Protein AF-A0A1Y0N7W9-F1 (afdb_monomer_lite)

Secondary structure (DSSP, 8-state):
---------------S-HHHHHHHHHHHHHHHHHHHHHHHHHTT---SS----HHHHTSGGGHHHHHHHHHHHHHHHTHHHHHHHHTGGGGGGGTTHHHHHHHHHHHHHHHHHHHHHHHHTTS-HHHHHHHHHHHHHHHHHHHHHHHHHHHHHHHT-HHHHHHHHHHHHHHHH-GGGHHHHHHHHHHHHHHHHHHHHHHHHHHHHHHHHHHHS----HHHHHHHHHTT---PPPHHHHHHHHHHHHHHHHHHHHHHHHHHHHHHHHHHH-TTHHHHTTS---------S--TTSHHHHHSSSS---PPP--

Structure (mmCIF, N/CA/C/O backbone):
data_AF-A0A1Y0N7W9-F1
#
_entry.id   AF-A0A1Y0N7W9-F1
#
loop_
_atom_site.group_PDB
_atom_site.id
_atom_site.type_symbol
_atom_site.label_atom_id
_atom_site.label_alt_id
_atom_site.label_comp_id
_atom_site.label_asym_id
_atom_site.label_entity_id
_atom_site.label_seq_id
_atom_site.pdbx_PDB_ins_code
_atom_site.Cartn_x
_atom_site.Cartn_y
_atom_site.Cartn_z
_atom_site.occupancy
_atom_site.B_iso_or_equiv
_atom_site.auth_seq_id
_atom_site.auth_comp_id
_atom_site.auth_asym_id
_atom_site.auth_atom_id
_atom_site.pdbx_PDB_model_num
ATOM 1 N N . MET A 1 1 ? -38.940 -48.071 33.186 1.00 41.28 1 MET A N 1
ATOM 2 C CA . MET A 1 1 ? -37.583 -47.492 33.214 1.00 41.28 1 MET A CA 1
ATOM 3 C C . MET A 1 1 ? -37.124 -47.371 31.775 1.00 41.28 1 MET A C 1
ATOM 5 O O . MET A 1 1 ? -36.737 -48.371 31.194 1.00 41.28 1 MET A O 1
ATOM 9 N N . ALA A 1 2 ? -37.309 -46.199 31.176 1.00 39.22 2 ALA A N 1
ATOM 10 C CA . ALA A 1 2 ? -36.800 -45.879 29.848 1.00 39.22 2 ALA A CA 1
ATOM 11 C C . ALA A 1 2 ? -35.778 -44.760 30.058 1.00 39.22 2 ALA A C 1
ATOM 13 O O . ALA A 1 2 ? -36.144 -43.673 30.507 1.00 39.22 2 ALA A O 1
ATOM 14 N N . GLU A 1 3 ? -34.503 -45.081 29.862 1.00 41.47 3 GLU A N 1
ATOM 15 C CA . GLU A 1 3 ? -33.404 -44.129 29.957 1.00 41.47 3 GLU A CA 1
ATOM 16 C C . GLU A 1 3 ? -33.480 -43.160 28.779 1.00 41.47 3 GLU A C 1
ATOM 18 O O . GLU A 1 3 ? -33.494 -43.548 27.613 1.00 41.47 3 GLU A O 1
ATOM 23 N N . ALA A 1 4 ? -33.580 -41.876 29.111 1.00 45.84 4 ALA A N 1
ATOM 24 C CA . ALA A 1 4 ? -33.451 -40.791 28.164 1.00 45.84 4 ALA A CA 1
ATOM 25 C C . ALA A 1 4 ? -31.968 -40.640 27.800 1.00 45.84 4 ALA A C 1
ATOM 27 O O . ALA A 1 4 ? -31.185 -40.081 28.570 1.00 45.84 4 ALA A O 1
ATOM 28 N N . GLU A 1 5 ? -31.583 -41.119 26.619 1.00 44.94 5 GLU A N 1
ATOM 29 C CA . GLU A 1 5 ? -30.309 -40.768 25.997 1.00 44.94 5 GLU A CA 1
ATOM 30 C C . GLU A 1 5 ? -30.338 -39.284 25.607 1.00 44.94 5 GLU A C 1
ATOM 32 O O . GLU A 1 5 ? -30.788 -38.874 24.536 1.00 44.94 5 GLU A O 1
ATOM 37 N N . GLY A 1 6 ? -29.874 -38.444 26.530 1.00 40.62 6 GLY A N 1
ATOM 38 C CA . GLY A 1 6 ? -29.570 -37.051 26.258 1.00 40.62 6 GLY A CA 1
ATOM 39 C C . GLY A 1 6 ? -28.405 -36.969 25.280 1.00 40.62 6 GLY A C 1
ATOM 40 O O . GLY A 1 6 ? -27.245 -37.054 25.688 1.00 40.62 6 GLY A O 1
ATOM 41 N N . SER A 1 7 ? -28.699 -36.764 23.993 1.00 40.16 7 SER A N 1
ATOM 42 C CA . SER A 1 7 ? -27.677 -36.411 23.012 1.00 40.16 7 SER A CA 1
ATOM 43 C C . SER A 1 7 ? -27.066 -35.068 23.423 1.00 40.16 7 SER A C 1
ATOM 45 O O . SER A 1 7 ? -27.650 -34.000 23.207 1.00 40.16 7 SER A O 1
ATOM 47 N N . LYS A 1 8 ? -25.883 -35.109 24.039 1.00 42.88 8 LYS A N 1
ATOM 48 C CA . LYS A 1 8 ? -25.012 -33.942 24.152 1.00 42.88 8 LYS A CA 1
ATOM 49 C C . LYS A 1 8 ? -24.684 -33.505 22.728 1.00 42.88 8 LYS A C 1
ATOM 51 O O . LYS A 1 8 ? -23.855 -34.115 22.063 1.00 42.88 8 LYS A O 1
ATOM 56 N N . LYS A 1 9 ? -25.354 -32.455 22.247 1.00 42.03 9 LYS A N 1
ATOM 57 C CA . LYS A 1 9 ? -24.848 -31.679 21.117 1.00 42.03 9 LYS A CA 1
ATOM 58 C C . LYS A 1 9 ? -23.502 -31.123 21.563 1.00 42.03 9 LYS A C 1
ATOM 60 O O . LYS A 1 9 ? -23.454 -30.197 22.368 1.00 42.03 9 LYS A O 1
ATOM 65 N N . GLU A 1 10 ? -22.427 -31.731 21.080 1.00 40.53 10 GLU A N 1
ATOM 66 C CA . GLU A 1 10 ? -21.111 -31.113 21.085 1.00 40.53 10 GLU A CA 1
ATOM 67 C C . GLU A 1 10 ? -21.227 -29.794 20.323 1.00 40.53 10 GLU A C 1
ATOM 69 O O . GLU A 1 10 ? -21.265 -29.745 19.091 1.00 40.53 10 GLU A O 1
ATOM 74 N N . GLU A 1 11 ? -21.341 -28.705 21.075 1.00 43.91 11 GLU A N 1
ATOM 75 C CA . GLU A 1 11 ? -21.071 -27.369 20.583 1.00 43.91 11 GLU A CA 1
ATOM 76 C C . GLU A 1 11 ? -19.595 -27.375 20.170 1.00 43.91 11 GLU A C 1
ATOM 78 O O . GLU A 1 11 ? -18.700 -27.230 21.003 1.00 43.91 11 GLU A O 1
ATOM 83 N N . LYS A 1 12 ? -19.331 -27.641 18.881 1.00 42.56 12 LYS A N 1
ATOM 84 C CA . LYS A 1 12 ? -18.011 -27.457 18.275 1.00 42.56 12 LYS A CA 1
ATOM 85 C C . LYS A 1 12 ? -17.647 -25.991 18.449 1.00 42.56 12 LYS A C 1
ATOM 87 O O . LYS A 1 12 ? -18.012 -25.135 17.645 1.00 42.56 12 LYS A O 1
ATOM 92 N N . THR A 1 13 ? -16.946 -25.704 19.533 1.00 43.59 13 THR A N 1
ATOM 93 C CA . THR A 1 13 ? -16.319 -24.422 19.786 1.00 43.59 13 THR A CA 1
ATOM 94 C C . THR A 1 13 ? -15.348 -24.177 18.633 1.00 43.59 13 THR A C 1
ATOM 96 O O . THR A 1 13 ? -14.340 -24.857 18.474 1.00 43.59 13 THR A O 1
ATOM 99 N N . GLY A 1 14 ? -15.710 -23.250 17.745 1.00 46.44 14 GLY A N 1
ATOM 100 C CA . GLY A 1 14 ? -14.915 -22.846 16.586 1.00 46.44 14 GLY A CA 1
ATOM 101 C C . GLY A 1 14 ? -13.655 -22.079 16.990 1.00 46.44 14 GLY A C 1
ATOM 102 O O . GLY A 1 14 ? -13.500 -20.914 16.648 1.00 46.44 14 GLY A O 1
ATOM 103 N N . THR A 1 15 ? -12.754 -22.710 17.738 1.00 52.16 15 THR A N 1
ATOM 104 C CA . THR A 1 15 ? -11.468 -22.146 18.176 1.00 52.16 15 THR A CA 1
ATOM 105 C C . THR A 1 15 ? -10.326 -22.387 17.176 1.00 52.16 15 THR A C 1
ATOM 107 O O . THR A 1 15 ? -9.186 -22.033 17.451 1.00 52.16 15 THR A O 1
ATOM 110 N N . GLY A 1 16 ? -10.585 -22.955 15.993 1.00 51.78 16 GLY A N 1
ATOM 111 C CA . GLY A 1 16 ? -9.528 -23.649 15.245 1.00 51.78 16 GLY A CA 1
ATOM 112 C C . GLY A 1 16 ? -8.783 -22.925 14.116 1.00 51.78 16 GLY A C 1
ATOM 113 O O . GLY A 1 16 ? -7.825 -23.503 13.613 1.00 51.78 16 GLY A O 1
ATOM 114 N N . LYS A 1 17 ? -9.195 -21.745 13.630 1.00 65.19 17 LYS A N 1
ATOM 115 C CA . LYS A 1 17 ? -8.784 -21.317 12.266 1.00 65.19 17 LYS A CA 1
ATOM 116 C C . LYS A 1 17 ? -8.398 -19.851 12.097 1.00 65.19 17 LYS A C 1
ATOM 118 O O . LYS A 1 17 ? -8.349 -19.360 10.975 1.00 65.19 17 LYS A O 1
ATOM 123 N N . TRP A 1 18 ? -8.095 -19.123 13.172 1.00 59.31 18 TRP A N 1
ATOM 124 C CA . TRP A 1 18 ? -7.756 -17.702 13.020 1.00 59.31 18 TRP A CA 1
ATOM 125 C C . TRP A 1 18 ? -6.536 -17.486 12.114 1.00 59.31 18 TRP A C 1
ATOM 127 O O . TRP A 1 18 ? -6.522 -16.522 11.358 1.00 59.31 18 TRP A O 1
ATOM 137 N N . TRP A 1 19 ? -5.570 -18.408 12.124 1.00 67.00 19 TRP A N 1
ATOM 138 C CA . TRP A 1 19 ? -4.397 -18.428 11.243 1.00 67.00 19 TRP A CA 1
ATOM 139 C C . TRP A 1 19 ? -4.734 -18.651 9.764 1.00 67.00 19 TRP A C 1
ATOM 141 O O . TRP A 1 19 ? -3.987 -18.163 8.924 1.00 67.00 19 TRP A O 1
ATOM 151 N N . GLU A 1 20 ? -5.847 -19.308 9.414 1.00 71.69 20 GLU A N 1
ATOM 152 C CA . GLU A 1 20 ? -6.225 -19.532 8.006 1.00 71.69 20 GLU A CA 1
ATOM 153 C C . GLU A 1 20 ? -6.473 -18.208 7.283 1.00 71.69 20 GLU A C 1
ATOM 155 O O . GLU A 1 20 ? -6.071 -18.027 6.138 1.00 71.69 20 GLU A O 1
ATOM 160 N N . PHE A 1 21 ? -7.048 -17.231 7.981 1.00 66.44 21 PHE A N 1
ATOM 161 C CA . PHE A 1 21 ? -7.299 -15.908 7.417 1.00 66.44 21 PHE A CA 1
ATOM 162 C C . PHE A 1 21 ? -6.019 -15.092 7.228 1.00 66.44 21 PHE A C 1
ATOM 164 O O . PHE A 1 21 ? -5.874 -14.371 6.238 1.00 66.44 21 PHE A O 1
ATOM 171 N N . TYR A 1 22 ? -5.058 -15.231 8.146 1.00 69.75 22 TYR A N 1
ATOM 172 C CA . TYR A 1 22 ? -3.734 -14.630 7.979 1.00 69.75 22 TYR A CA 1
ATOM 173 C C . TYR A 1 22 ? -2.988 -15.308 6.830 1.00 69.75 22 TYR A C 1
ATOM 175 O O . TYR A 1 22 ? -2.403 -14.616 5.999 1.00 69.75 22 TYR A O 1
ATOM 183 N N . PHE A 1 23 ? -3.073 -16.636 6.742 1.00 78.50 23 PHE A N 1
ATOM 184 C CA . PHE A 1 23 ? -2.475 -17.419 5.672 1.00 78.50 23 PHE A CA 1
ATOM 185 C C . PHE A 1 23 ? -3.011 -17.003 4.304 1.00 78.50 23 PHE A C 1
ATOM 187 O O . PHE A 1 23 ? -2.210 -16.666 3.446 1.00 78.50 23 PHE A O 1
ATOM 194 N N . VAL A 1 24 ? -4.332 -16.926 4.103 1.00 76.62 24 VAL A N 1
ATOM 195 C CA . VAL A 1 24 ? -4.918 -16.526 2.808 1.00 76.62 24 VAL A CA 1
ATOM 196 C C . VAL A 1 24 ? -4.435 -15.142 2.377 1.00 76.62 24 VAL A C 1
ATOM 198 O O . VAL A 1 24 ? -4.034 -14.967 1.228 1.00 76.62 24 VAL A O 1
ATOM 201 N N . ARG A 1 25 ? -4.406 -14.166 3.295 1.00 76.00 25 ARG A N 1
ATOM 202 C CA . ARG A 1 25 ? -3.936 -12.808 2.985 1.00 76.00 25 ARG A CA 1
ATOM 203 C C . ARG A 1 25 ? -2.483 -12.797 2.514 1.00 76.00 25 ARG A C 1
ATOM 205 O O . ARG A 1 25 ? -2.177 -12.172 1.504 1.00 76.00 25 ARG A O 1
ATOM 212 N N . TYR A 1 26 ? -1.593 -13.454 3.255 1.00 80.69 26 TYR A N 1
ATOM 213 C CA . TYR A 1 26 ? -0.166 -13.429 2.943 1.00 80.69 26 TYR A CA 1
ATOM 214 C C . TYR A 1 26 ? 0.203 -14.374 1.802 1.00 80.69 26 TYR A C 1
ATOM 216 O O . TYR A 1 26 ? 1.094 -14.046 1.029 1.00 80.69 26 TYR A O 1
ATOM 224 N N . ALA A 1 27 ? -0.494 -15.498 1.642 1.00 86.75 27 ALA A N 1
ATOM 225 C CA . ALA A 1 27 ? -0.294 -16.418 0.531 1.00 86.75 27 ALA A CA 1
ATOM 226 C C . ALA A 1 27 ? -0.721 -15.778 -0.794 1.00 86.75 27 ALA A C 1
ATOM 228 O O . ALA A 1 27 ? 0.060 -15.787 -1.742 1.00 86.75 27 ALA A O 1
ATOM 229 N N . LEU A 1 28 ? -1.914 -15.169 -0.846 1.00 89.31 28 LEU A N 1
ATOM 230 C CA . LEU A 1 28 ? -2.386 -14.486 -2.050 1.00 89.31 28 LEU A CA 1
ATOM 231 C C . LEU A 1 28 ? -1.462 -13.319 -2.413 1.00 89.31 28 LEU A C 1
ATOM 233 O O . LEU A 1 28 ? -1.013 -13.252 -3.553 1.00 89.31 28 LEU A O 1
ATOM 237 N N . GLY A 1 29 ? -1.113 -12.470 -1.438 1.00 89.81 29 GLY A N 1
ATOM 238 C CA . GLY A 1 29 ? -0.145 -11.390 -1.650 1.00 89.81 29 GLY A CA 1
ATOM 239 C C . GLY A 1 29 ? 1.199 -11.919 -2.151 1.00 89.81 29 GLY A C 1
ATOM 240 O O . GLY A 1 29 ? 1.688 -11.497 -3.183 1.00 89.81 29 GLY A O 1
ATOM 241 N N . THR A 1 30 ? 1.753 -12.966 -1.533 1.00 91.44 30 THR A N 1
ATOM 242 C CA . THR A 1 30 ? 3.033 -13.550 -1.979 1.00 91.44 30 THR A CA 1
ATOM 243 C C . THR A 1 30 ? 2.989 -14.010 -3.438 1.00 91.44 30 THR A C 1
ATOM 245 O O . THR A 1 30 ? 3.939 -13.760 -4.176 1.00 91.44 30 THR A O 1
ATOM 248 N N . VAL A 1 31 ? 1.899 -14.647 -3.881 1.00 91.75 31 VAL A N 1
ATOM 249 C CA . VAL A 1 31 ? 1.749 -15.081 -5.280 1.00 91.75 31 VAL A CA 1
ATOM 250 C C . VAL A 1 31 ? 1.777 -13.883 -6.231 1.00 91.75 31 VAL A C 1
ATOM 252 O O . VAL A 1 31 ? 2.534 -13.893 -7.201 1.00 91.75 31 VAL A O 1
ATOM 255 N N . PHE A 1 32 ? 1.001 -12.835 -5.953 1.00 93.75 32 PHE A N 1
ATOM 256 C CA . PHE A 1 32 ? 0.981 -11.633 -6.791 1.00 93.75 32 PHE A CA 1
ATOM 257 C C . PHE A 1 32 ? 2.292 -10.847 -6.710 1.00 93.75 32 PHE A C 1
ATOM 259 O O . PHE A 1 32 ? 2.812 -10.415 -7.738 1.00 93.75 32 PHE A O 1
ATOM 266 N N . GLY A 1 33 ? 2.883 -10.739 -5.524 1.00 93.12 33 GLY A N 1
ATOM 267 C CA . GLY A 1 33 ? 4.190 -10.141 -5.306 1.00 93.12 33 GLY A CA 1
ATOM 268 C C . GLY A 1 33 ? 5.292 -10.836 -6.100 1.00 93.12 33 GLY A C 1
ATOM 269 O O . GLY A 1 33 ? 6.092 -10.154 -6.733 1.00 93.12 33 GLY A O 1
ATOM 270 N N . VAL A 1 34 ? 5.304 -12.174 -6.161 1.00 90.94 34 VAL A N 1
ATOM 271 C CA . VAL A 1 34 ? 6.226 -12.935 -7.026 1.00 90.94 34 VAL A CA 1
ATOM 272 C C . VAL A 1 34 ? 6.059 -12.531 -8.491 1.00 90.94 34 VAL A C 1
ATOM 274 O O . VAL A 1 34 ? 7.050 -12.249 -9.166 1.00 90.94 34 VAL A O 1
AT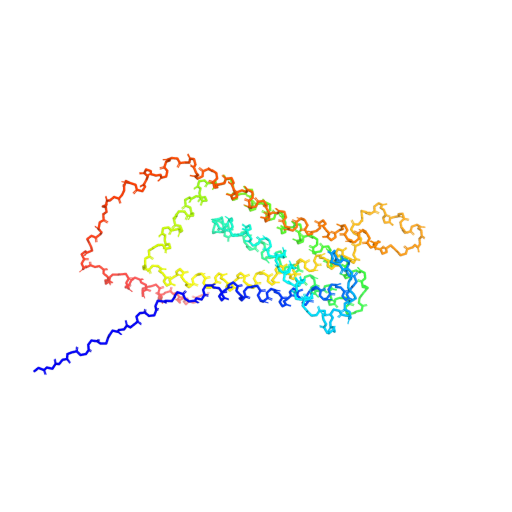OM 277 N N . LEU A 1 35 ? 4.817 -12.478 -8.986 1.00 91.31 35 LEU A N 1
ATOM 278 C CA . LEU A 1 35 ? 4.529 -12.121 -10.378 1.00 91.31 35 LEU A CA 1
ATOM 279 C C . LEU A 1 35 ? 4.980 -10.692 -10.703 1.00 91.31 35 LEU A C 1
ATOM 281 O O . LEU A 1 35 ? 5.601 -10.467 -11.741 1.00 91.31 35 LEU A O 1
ATOM 285 N N . ILE A 1 36 ? 4.707 -9.742 -9.808 1.00 91.88 36 ILE A N 1
ATOM 286 C CA . ILE A 1 36 ? 5.058 -8.330 -9.986 1.00 91.88 36 ILE A CA 1
ATOM 287 C C . ILE A 1 36 ? 6.569 -8.129 -9.904 1.00 91.88 36 ILE A C 1
ATOM 289 O O . ILE A 1 36 ? 7.135 -7.476 -10.776 1.00 91.88 36 ILE A O 1
ATOM 293 N N . VAL A 1 37 ? 7.245 -8.708 -8.907 1.00 89.44 37 VAL A N 1
ATOM 294 C CA . VAL A 1 37 ? 8.709 -8.632 -8.791 1.00 89.44 37 VAL A CA 1
ATOM 295 C C . VAL A 1 37 ? 9.361 -9.226 -10.035 1.00 89.44 37 VAL A C 1
ATOM 297 O O . VAL A 1 37 ? 10.204 -8.574 -10.648 1.00 89.44 37 VAL A O 1
ATOM 300 N N . ASN A 1 38 ? 8.929 -10.412 -10.468 1.00 85.75 38 ASN A N 1
ATOM 301 C CA . ASN A 1 38 ? 9.445 -11.021 -11.689 1.00 85.75 38 ASN A CA 1
ATOM 302 C C . ASN A 1 38 ? 9.214 -10.122 -12.918 1.00 85.75 38 ASN A C 1
ATOM 304 O O . ASN A 1 38 ? 10.142 -9.901 -13.693 1.00 85.75 38 ASN A O 1
ATOM 308 N N . PHE A 1 39 ? 8.017 -9.544 -13.067 1.00 87.25 39 PHE A N 1
ATOM 309 C CA . PHE A 1 39 ? 7.715 -8.593 -14.140 1.00 87.25 39 PHE A CA 1
ATOM 310 C C . PHE A 1 39 ? 8.648 -7.374 -14.116 1.00 87.25 39 PHE A C 1
ATOM 312 O O . PHE A 1 39 ? 9.194 -6.998 -15.155 1.00 87.25 39 PHE A O 1
ATOM 319 N N . LEU A 1 40 ? 8.855 -6.764 -12.947 1.00 86.69 40 LEU A N 1
ATOM 320 C CA . LEU A 1 40 ? 9.707 -5.588 -12.791 1.00 86.69 40 LEU A CA 1
ATOM 321 C C . LEU A 1 40 ? 11.150 -5.887 -13.203 1.00 86.69 40 LEU A C 1
ATOM 323 O O . LEU A 1 40 ? 11.726 -5.128 -13.986 1.00 86.69 40 LEU A O 1
ATOM 327 N N . VAL A 1 41 ? 11.713 -7.012 -12.754 1.00 82.50 41 VAL A N 1
ATOM 328 C CA . VAL A 1 41 ? 13.103 -7.335 -13.085 1.00 82.50 41 VAL A CA 1
ATOM 329 C C . VAL A 1 41 ? 13.268 -7.776 -14.541 1.00 82.50 41 VAL A C 1
ATOM 331 O O . VAL A 1 41 ? 14.219 -7.349 -15.191 1.00 82.50 41 VAL A O 1
ATOM 334 N N . GLN A 1 42 ? 12.327 -8.540 -15.109 1.00 82.25 42 GLN A N 1
ATOM 335 C CA . GLN A 1 42 ? 12.337 -8.858 -16.548 1.00 82.25 42 GLN A CA 1
ATOM 336 C C . GLN A 1 42 ? 12.277 -7.599 -17.424 1.00 82.25 42 GLN A C 1
ATOM 338 O O . GLN A 1 42 ? 12.779 -7.589 -18.544 1.00 82.25 42 GLN A O 1
ATOM 343 N N . ASN A 1 43 ? 11.694 -6.518 -16.902 1.00 80.62 43 ASN A N 1
ATOM 344 C CA . ASN A 1 43 ? 11.663 -5.218 -17.556 1.00 80.62 43 ASN A CA 1
ATOM 345 C C . ASN A 1 43 ? 12.854 -4.316 -17.185 1.00 80.62 43 ASN A C 1
ATOM 347 O O . ASN A 1 43 ? 12.836 -3.139 -17.540 1.00 80.62 43 ASN A O 1
ATOM 351 N N . GLY A 1 44 ? 13.887 -4.821 -16.509 1.00 77.75 44 GLY A N 1
ATOM 352 C CA . GLY A 1 44 ? 15.102 -4.067 -16.185 1.00 77.75 44 GLY A CA 1
ATOM 353 C C . GLY A 1 44 ? 14.893 -2.942 -15.169 1.00 77.75 44 GLY A C 1
ATOM 354 O O . GLY A 1 44 ? 15.651 -1.977 -15.164 1.00 77.75 44 GLY A O 1
ATOM 355 N N . VAL A 1 45 ? 13.849 -3.017 -14.339 1.00 81.44 45 VAL A N 1
ATOM 356 C CA . VAL A 1 45 ? 13.670 -2.083 -13.223 1.00 81.44 45 VAL A CA 1
ATOM 357 C C . VAL A 1 45 ? 14.680 -2.449 -12.142 1.00 81.44 45 VAL A C 1
ATOM 359 O O . VAL A 1 45 ? 14.682 -3.579 -11.654 1.00 81.44 45 VAL A O 1
ATOM 362 N N . ALA A 1 46 ? 15.532 -1.497 -11.763 1.00 74.31 46 ALA A N 1
ATOM 363 C CA . ALA A 1 46 ? 16.476 -1.682 -10.671 1.00 74.31 46 ALA A CA 1
ATOM 364 C C . ALA A 1 46 ? 15.713 -1.722 -9.342 1.00 74.31 46 ALA A C 1
ATOM 366 O O . ALA A 1 46 ? 15.235 -0.699 -8.838 1.00 74.31 46 ALA A O 1
ATOM 367 N N . ILE A 1 47 ? 15.580 -2.922 -8.788 1.00 71.31 47 ILE A N 1
ATOM 368 C CA . ILE A 1 47 ? 15.018 -3.135 -7.459 1.00 71.31 47 ILE A CA 1
ATOM 369 C C . ILE A 1 47 ? 16.198 -3.368 -6.509 1.00 71.31 47 ILE A C 1
ATOM 371 O O . ILE A 1 47 ? 17.092 -4.132 -6.872 1.00 71.31 47 ILE A O 1
ATOM 375 N N . PRO A 1 48 ? 16.246 -2.729 -5.325 1.00 64.69 48 PRO A N 1
ATOM 376 C CA . PRO A 1 48 ? 17.317 -2.901 -4.342 1.00 64.69 48 PRO A CA 1
ATOM 377 C C . PRO A 1 48 ? 17.230 -4.275 -3.650 1.00 64.69 48 PRO A C 1
ATOM 379 O O . PRO A 1 48 ? 17.067 -4.375 -2.437 1.00 64.69 48 PRO A O 1
ATOM 382 N N . PHE A 1 49 ? 17.306 -5.345 -4.435 1.00 62.12 49 PHE A N 1
ATOM 383 C CA . PHE A 1 49 ? 17.407 -6.725 -3.984 1.00 62.12 49 PHE A CA 1
ATOM 384 C C . PHE A 1 49 ? 18.730 -7.308 -4.502 1.00 62.12 49 PHE A C 1
ATOM 386 O O . PHE A 1 49 ? 19.169 -6.908 -5.581 1.00 62.12 49 PHE A O 1
ATOM 393 N N . PRO A 1 50 ? 19.406 -8.180 -3.727 1.00 53.56 50 PRO A N 1
ATOM 394 C CA . PRO A 1 50 ? 20.749 -8.641 -4.060 1.00 53.56 50 PRO A CA 1
ATOM 395 C C . PRO A 1 50 ? 20.813 -9.232 -5.469 1.00 53.56 50 PRO A C 1
ATOM 397 O O . PRO A 1 50 ? 19.896 -9.935 -5.892 1.00 53.56 50 PRO A O 1
ATOM 400 N N . GLU A 1 51 ? 21.895 -8.907 -6.178 1.00 47.53 51 GLU A N 1
ATOM 401 C CA . GLU A 1 51 ? 22.146 -9.306 -7.561 1.00 47.53 51 GLU A CA 1
ATOM 402 C C . GLU A 1 51 ? 22.014 -10.825 -7.715 1.00 47.53 51 GLU A C 1
ATOM 404 O O . GLU A 1 51 ? 22.873 -11.602 -7.308 1.00 47.53 51 GLU A O 1
ATOM 409 N N . GLY A 1 52 ? 20.900 -11.245 -8.302 1.00 52.19 52 GLY A N 1
ATOM 410 C CA . GLY A 1 52 ? 20.667 -12.604 -8.749 1.00 52.19 52 GLY A CA 1
ATOM 411 C C . GLY A 1 52 ? 20.125 -12.532 -10.163 1.00 52.19 52 GLY A C 1
ATOM 412 O O . GLY A 1 52 ? 19.156 -11.821 -10.432 1.00 52.19 52 GLY A O 1
ATOM 413 N N . ASN A 1 53 ? 20.759 -13.243 -11.090 1.00 54.91 53 ASN A N 1
ATOM 414 C CA . ASN A 1 53 ? 20.265 -13.347 -12.454 1.00 54.91 53 ASN A CA 1
ATOM 415 C C . ASN A 1 53 ? 18.854 -13.953 -12.410 1.00 54.91 53 ASN A C 1
ATOM 417 O O . ASN A 1 53 ? 18.675 -15.080 -11.962 1.00 54.91 53 ASN A O 1
ATOM 421 N N . VAL A 1 54 ? 17.828 -13.231 -12.858 1.00 54.34 54 VAL A N 1
ATOM 422 C CA . VAL A 1 54 ? 16.423 -13.681 -12.741 1.00 54.34 54 VAL A CA 1
ATOM 423 C C . VAL A 1 54 ? 16.151 -14.980 -13.500 1.00 54.34 54 VAL A C 1
ATOM 425 O O . VAL A 1 54 ? 15.267 -15.762 -13.141 1.00 54.34 54 VAL A O 1
ATOM 428 N N . ASN A 1 55 ? 16.982 -15.266 -14.501 1.00 54.41 55 ASN A N 1
ATOM 429 C CA . ASN A 1 55 ? 16.970 -16.529 -15.231 1.00 54.41 55 ASN A CA 1
ATOM 430 C C . ASN A 1 55 ? 17.527 -17.706 -14.409 1.00 54.41 55 ASN A C 1
ATOM 432 O O . ASN A 1 55 ? 17.179 -18.855 -14.677 1.00 54.41 55 ASN A O 1
ATOM 436 N N . GLU A 1 56 ? 18.364 -17.434 -13.406 1.00 58.34 56 GLU A N 1
ATOM 437 C CA . GLU A 1 56 ? 18.784 -18.400 -12.383 1.00 58.34 56 GLU A CA 1
ATOM 438 C C . GLU A 1 56 ? 17.783 -18.450 -11.224 1.00 58.34 56 GLU A C 1
ATOM 440 O O . GLU A 1 56 ? 17.520 -19.520 -10.687 1.00 58.34 56 GLU A O 1
ATOM 445 N N . ILE A 1 57 ? 17.128 -17.330 -10.896 1.00 57.59 57 ILE A N 1
ATOM 446 C CA . ILE A 1 57 ? 16.067 -17.280 -9.877 1.00 57.59 57 ILE A CA 1
ATOM 447 C C . ILE A 1 57 ? 14.874 -18.179 -10.262 1.00 57.59 57 ILE A C 1
ATOM 449 O O . ILE A 1 57 ? 14.252 -18.814 -9.414 1.00 57.59 57 ILE A O 1
ATOM 453 N N . THR A 1 58 ? 14.570 -18.279 -11.556 1.00 55.56 58 THR A N 1
ATOM 454 C CA . THR A 1 58 ? 13.474 -19.111 -12.083 1.00 55.56 58 THR A CA 1
ATOM 455 C C . THR A 1 58 ? 13.847 -20.583 -12.298 1.00 55.56 58 THR A C 1
ATOM 457 O O . THR A 1 58 ? 12.961 -21.395 -12.567 1.00 55.56 58 THR A O 1
ATOM 460 N N . LYS A 1 59 ? 15.124 -20.970 -12.145 1.00 56.25 59 LYS A N 1
ATOM 461 C CA . LYS A 1 59 ? 15.603 -22.351 -12.327 1.00 56.25 59 LYS A CA 1
ATOM 462 C C . LYS A 1 59 ? 16.211 -22.901 -11.030 1.00 56.25 59 LYS A C 1
ATOM 464 O O . LYS A 1 59 ? 17.189 -22.381 -10.512 1.00 56.25 59 LYS A O 1
ATOM 469 N N . GLY A 1 60 ? 15.679 -24.011 -10.517 1.00 65.69 60 GLY A N 1
ATOM 470 C CA . GLY A 1 60 ? 16.278 -24.726 -9.380 1.00 65.69 60 GLY A CA 1
ATOM 471 C C . GLY A 1 60 ? 16.204 -23.960 -8.048 1.00 65.69 60 GLY A C 1
ATOM 472 O O . GLY A 1 60 ? 15.117 -23.624 -7.585 1.00 65.69 60 GLY A O 1
ATOM 473 N N . ALA A 1 61 ? 17.356 -23.711 -7.413 1.00 59.56 61 ALA A N 1
ATOM 474 C CA . ALA A 1 61 ? 17.476 -23.170 -6.049 1.00 59.56 61 ALA A CA 1
ATOM 475 C C . ALA A 1 61 ? 17.023 -21.703 -5.876 1.00 59.56 61 ALA A C 1
ATOM 477 O O . ALA A 1 61 ? 17.004 -21.194 -4.757 1.00 59.56 61 ALA A O 1
ATOM 478 N N . GLY A 1 62 ? 16.642 -21.023 -6.959 1.00 68.25 62 GLY A N 1
ATOM 479 C CA . GLY A 1 62 ? 16.183 -19.637 -6.948 1.00 68.25 62 GLY A CA 1
ATOM 480 C C . GLY A 1 62 ? 14.709 -19.422 -6.577 1.00 68.25 62 GLY A C 1
ATOM 481 O O . GLY A 1 62 ? 14.335 -18.330 -6.147 1.00 68.25 62 GLY A O 1
ATOM 482 N N . ALA A 1 63 ? 13.866 -20.456 -6.672 1.00 74.62 63 ALA A N 1
ATOM 483 C CA . ALA A 1 63 ? 12.435 -20.332 -6.380 1.00 74.62 63 ALA A CA 1
ATOM 484 C C . ALA A 1 63 ? 12.130 -19.876 -4.932 1.00 74.62 63 ALA A C 1
ATOM 486 O O . ALA A 1 63 ? 11.289 -18.990 -4.761 1.00 74.62 63 ALA A O 1
ATOM 487 N N . PRO A 1 64 ? 12.823 -20.375 -3.884 1.00 82.31 64 PRO A N 1
ATOM 488 C CA . PRO A 1 64 ? 12.665 -19.859 -2.522 1.00 82.31 64 PRO A CA 1
ATOM 489 C C . PRO A 1 64 ? 13.021 -18.374 -2.387 1.00 82.31 64 PRO A C 1
ATOM 491 O O . PRO A 1 64 ? 12.374 -17.647 -1.631 1.00 82.31 64 PRO A O 1
ATOM 494 N N . LEU A 1 65 ? 14.023 -17.906 -3.136 1.00 79.81 65 LEU A N 1
ATOM 495 C CA . LEU A 1 65 ? 14.439 -16.507 -3.129 1.00 79.81 65 LEU A CA 1
ATOM 496 C C . LEU A 1 65 ? 13.357 -15.618 -3.754 1.00 79.81 65 LEU A C 1
ATOM 498 O O . LEU A 1 65 ? 12.979 -14.607 -3.168 1.00 79.81 65 LEU A O 1
ATOM 502 N N . LEU A 1 66 ? 12.783 -16.042 -4.885 1.00 81.06 66 LEU A N 1
ATOM 503 C CA . LEU A 1 66 ? 11.678 -15.330 -5.526 1.00 81.06 66 LEU A CA 1
ATOM 504 C C . LEU A 1 66 ? 10.445 -15.247 -4.622 1.00 81.06 66 LEU A C 1
ATOM 506 O O . LEU A 1 66 ? 9.851 -14.181 -4.502 1.00 81.06 66 LEU A O 1
ATOM 510 N N . ILE A 1 67 ? 10.092 -16.347 -3.949 1.00 86.50 67 ILE A N 1
ATOM 511 C CA . ILE A 1 67 ? 8.997 -16.382 -2.967 1.00 86.50 67 ILE A CA 1
ATOM 512 C C . ILE A 1 67 ? 9.277 -15.411 -1.818 1.00 86.50 67 ILE A C 1
ATOM 514 O O . ILE A 1 67 ? 8.391 -14.656 -1.424 1.00 86.50 67 ILE A O 1
ATOM 518 N N . THR A 1 68 ? 10.511 -15.390 -1.312 1.00 86.38 68 THR A N 1
ATOM 519 C CA . THR A 1 68 ? 10.924 -14.461 -0.251 1.00 86.38 68 THR A CA 1
ATOM 520 C C . THR A 1 68 ? 10.784 -13.010 -0.706 1.00 86.38 68 THR A C 1
ATOM 522 O O . THR A 1 68 ? 10.271 -12.180 0.045 1.00 86.38 68 THR A O 1
ATOM 525 N N . TYR A 1 69 ? 11.161 -12.698 -1.950 1.00 86.19 69 TYR A N 1
ATOM 526 C CA . TYR A 1 69 ? 10.959 -11.364 -2.512 1.00 86.19 69 TYR A CA 1
ATOM 527 C C . TYR A 1 69 ? 9.490 -11.021 -2.712 1.00 86.19 69 TYR A C 1
ATOM 529 O O . TYR A 1 69 ? 9.094 -9.911 -2.372 1.00 86.19 69 TYR A O 1
ATOM 537 N N . GLY A 1 70 ? 8.671 -11.951 -3.204 1.00 90.44 70 GLY A N 1
ATOM 538 C CA . GLY A 1 70 ? 7.232 -11.735 -3.333 1.00 90.44 70 GLY A CA 1
ATOM 539 C C . GLY A 1 70 ? 6.567 -11.467 -1.984 1.00 90.44 70 GLY A C 1
ATOM 540 O O . GLY A 1 70 ? 5.760 -10.549 -1.870 1.00 90.44 70 GLY A O 1
ATOM 541 N N . LEU A 1 71 ? 6.973 -12.194 -0.939 1.00 91.69 71 LEU A N 1
ATOM 542 C CA . LEU A 1 71 ? 6.498 -11.979 0.426 1.00 91.69 71 LEU A CA 1
ATOM 543 C C . LEU A 1 71 ? 6.931 -10.609 0.972 1.00 91.69 71 LEU A C 1
ATOM 545 O O . LEU A 1 71 ? 6.104 -9.870 1.507 1.00 91.69 71 LEU A O 1
ATOM 549 N N . ALA A 1 72 ? 8.214 -10.257 0.835 1.00 91.19 72 ALA A N 1
ATOM 550 C CA . ALA A 1 72 ? 8.741 -8.969 1.285 1.00 91.19 72 ALA A CA 1
ATOM 551 C C . ALA A 1 72 ? 8.061 -7.803 0.555 1.00 91.19 72 ALA A C 1
ATOM 553 O O . ALA A 1 72 ? 7.656 -6.818 1.173 1.00 91.19 72 ALA A O 1
ATOM 554 N N . TYR A 1 73 ? 7.884 -7.947 -0.756 1.00 92.56 73 TYR A N 1
ATOM 555 C CA . TYR A 1 73 ? 7.186 -6.989 -1.591 1.00 92.56 73 TYR A CA 1
ATOM 556 C C . TYR A 1 73 ? 5.730 -6.804 -1.154 1.00 92.56 73 TYR A C 1
ATOM 558 O O . TYR A 1 73 ? 5.314 -5.674 -0.904 1.00 92.56 73 TYR A O 1
ATOM 566 N N . GLY A 1 74 ? 4.979 -7.895 -0.984 1.00 93.56 74 GLY A N 1
ATOM 567 C CA . GLY A 1 74 ? 3.587 -7.829 -0.541 1.00 93.56 74 GLY A CA 1
ATOM 568 C C . GLY A 1 74 ? 3.431 -7.221 0.850 1.00 93.56 74 GLY A C 1
ATOM 569 O O . GLY A 1 74 ? 2.497 -6.457 1.109 1.00 93.56 74 GLY A O 1
ATOM 570 N N . TYR A 1 75 ? 4.396 -7.468 1.740 1.00 92.19 75 TYR A N 1
ATOM 571 C CA . TYR A 1 75 ? 4.447 -6.816 3.044 1.00 92.19 75 TYR A CA 1
ATOM 572 C C . TYR A 1 75 ? 4.614 -5.294 2.916 1.00 92.19 75 TYR A C 1
ATOM 574 O O . TYR A 1 75 ? 3.812 -4.549 3.485 1.00 92.19 75 TYR A O 1
ATOM 582 N N . LEU A 1 76 ? 5.588 -4.825 2.125 1.00 93.56 76 LEU A N 1
ATOM 583 C CA . LEU A 1 76 ? 5.810 -3.394 1.873 1.00 93.56 76 LEU A CA 1
ATOM 584 C C . LEU A 1 76 ? 4.601 -2.735 1.200 1.00 93.56 76 LEU A C 1
ATOM 586 O O . LEU A 1 76 ? 4.153 -1.670 1.631 1.00 93.56 76 LEU A O 1
ATOM 590 N N . ALA A 1 77 ? 4.035 -3.391 0.186 1.00 93.75 77 ALA A N 1
ATOM 591 C CA . ALA A 1 77 ? 2.846 -2.925 -0.513 1.00 93.75 77 ALA A CA 1
ATOM 592 C C . ALA A 1 77 ? 1.661 -2.737 0.444 1.00 93.75 77 ALA A C 1
ATOM 594 O O . ALA A 1 77 ? 0.925 -1.760 0.320 1.00 93.75 77 ALA A O 1
ATOM 595 N N . SER A 1 78 ? 1.521 -3.611 1.446 1.00 93.81 78 SER A N 1
ATOM 596 C CA . SER A 1 78 ? 0.428 -3.573 2.421 1.00 93.81 78 SER A CA 1
ATOM 597 C C . SER A 1 78 ? 0.536 -2.479 3.496 1.00 93.81 78 SER A C 1
ATOM 599 O O . SER A 1 78 ? -0.427 -2.284 4.240 1.00 93.81 78 SER A O 1
ATOM 601 N N . ALA A 1 79 ? 1.647 -1.733 3.588 1.00 93.62 79 ALA A N 1
ATOM 602 C CA . ALA A 1 79 ? 1.857 -0.725 4.638 1.00 93.62 79 ALA A CA 1
ATOM 603 C C . ALA A 1 79 ? 0.701 0.298 4.800 1.00 93.62 79 ALA A C 1
ATOM 605 O O . ALA A 1 79 ? 0.290 0.542 5.941 1.00 93.62 79 ALA A O 1
ATOM 606 N N . PRO A 1 80 ? 0.081 0.832 3.724 1.00 92.06 80 PRO A N 1
ATOM 607 C CA . PRO A 1 80 ? -1.072 1.733 3.833 1.00 92.06 80 PRO A CA 1
ATOM 608 C C . PRO A 1 80 ? -2.293 1.130 4.548 1.00 92.06 80 PRO A C 1
ATOM 610 O O . PRO A 1 80 ? -3.094 1.862 5.133 1.00 92.06 80 PRO A O 1
ATOM 613 N N . ILE A 1 81 ? -2.454 -0.202 4.552 1.00 90.56 81 ILE A N 1
ATOM 614 C CA . ILE A 1 81 ? -3.572 -0.877 5.237 1.00 90.56 81 ILE A CA 1
ATOM 615 C C . ILE A 1 81 ? -3.538 -0.593 6.736 1.00 90.56 81 ILE A C 1
ATOM 617 O O . ILE A 1 81 ? -4.596 -0.433 7.345 1.00 90.56 81 ILE A O 1
ATOM 621 N N . LEU A 1 82 ? -2.346 -0.499 7.331 1.00 90.06 82 LEU A N 1
ATOM 622 C CA . LEU A 1 82 ? -2.198 -0.212 8.756 1.00 90.06 82 LEU A CA 1
ATOM 623 C C . LEU A 1 82 ? -2.816 1.145 9.113 1.00 90.06 82 LEU A C 1
ATOM 625 O O . LEU A 1 82 ? -3.561 1.258 10.087 1.00 90.06 82 LEU A O 1
ATOM 629 N N . LEU A 1 83 ? -2.584 2.152 8.273 1.00 89.44 83 LEU A N 1
ATOM 630 C CA . LEU A 1 83 ? -3.157 3.479 8.442 1.00 89.44 83 LEU A CA 1
ATOM 631 C C . LEU A 1 83 ? -4.675 3.480 8.287 1.00 89.44 83 LEU A C 1
ATOM 633 O O . LEU A 1 83 ? -5.375 4.030 9.140 1.00 89.44 83 LEU A O 1
ATOM 637 N N . PHE A 1 84 ? -5.203 2.846 7.238 1.00 86.81 84 PHE A N 1
ATOM 638 C CA . PHE A 1 84 ? -6.653 2.733 7.071 1.00 86.81 84 PHE A CA 1
ATOM 639 C C . PHE A 1 84 ? -7.294 1.958 8.220 1.00 86.81 84 PHE A C 1
ATOM 641 O O . PHE A 1 84 ? -8.402 2.283 8.641 1.00 86.81 84 PHE A O 1
ATOM 648 N N . HIS A 1 85 ? -6.594 0.969 8.776 1.00 87.38 85 HIS A N 1
ATOM 649 C CA . HIS A 1 85 ? -7.066 0.238 9.938 1.00 87.38 85 HIS A CA 1
ATOM 650 C C . HIS A 1 85 ? -7.141 1.125 11.182 1.00 87.38 85 HIS A C 1
ATOM 652 O O . HIS A 1 85 ? -8.174 1.132 11.851 1.00 87.38 85 HIS A O 1
ATOM 658 N N . ALA A 1 86 ? -6.088 1.894 11.463 1.00 86.56 86 ALA A N 1
ATOM 659 C CA . ALA A 1 86 ? -6.025 2.777 12.625 1.00 86.56 86 ALA A CA 1
ATOM 660 C C . ALA A 1 86 ? -7.028 3.939 12.543 1.00 86.56 86 ALA A C 1
ATOM 662 O O . ALA A 1 86 ? -7.634 4.317 13.545 1.00 86.56 86 ALA A O 1
ATOM 663 N N . THR A 1 87 ? -7.268 4.461 11.339 1.00 85.81 87 THR A N 1
ATOM 664 C CA . THR A 1 87 ? -8.121 5.640 11.097 1.00 85.81 87 THR A CA 1
ATOM 665 C C . THR A 1 87 ? -9.559 5.291 10.696 1.00 85.81 87 THR A C 1
ATOM 667 O O . THR A 1 87 ? -10.360 6.174 10.392 1.00 85.81 87 THR A O 1
ATOM 670 N N . ARG A 1 88 ? -9.942 4.007 10.729 1.00 84.94 88 ARG A N 1
ATOM 671 C CA . ARG A 1 88 ? -11.245 3.524 10.228 1.00 84.94 88 ARG A CA 1
ATOM 672 C C . ARG A 1 88 ? -12.479 4.135 10.880 1.00 84.94 88 ARG A C 1
ATOM 674 O O . ARG A 1 88 ? -13.541 4.135 10.267 1.00 84.94 88 ARG A O 1
ATOM 681 N N . PHE A 1 89 ? -12.356 4.641 12.101 1.00 82.88 89 PHE A N 1
ATOM 682 C CA . PHE A 1 89 ? -13.455 5.295 12.807 1.00 82.88 89 PHE A CA 1
ATOM 683 C C . PHE A 1 89 ? -13.920 6.584 12.101 1.00 82.88 89 PHE A C 1
ATOM 685 O O . PHE A 1 89 ? -15.069 6.991 12.256 1.00 82.88 89 PHE A O 1
ATOM 692 N N . GLU A 1 90 ? -13.068 7.181 11.259 1.00 77.56 90 GLU A N 1
ATOM 693 C CA . GLU A 1 90 ? -13.404 8.350 10.440 1.00 77.56 90 GLU A CA 1
ATOM 694 C C . GLU A 1 90 ? -14.134 7.991 9.136 1.00 77.56 90 GLU A C 1
ATOM 696 O O . GLU A 1 90 ? -14.839 8.836 8.577 1.00 77.56 90 GLU A O 1
ATOM 701 N N . MET A 1 91 ? -14.018 6.751 8.639 1.00 70.88 91 MET A N 1
ATOM 702 C CA . MET A 1 91 ? -14.582 6.360 7.337 1.00 70.88 91 MET A CA 1
ATOM 703 C C . MET A 1 91 ? -16.106 6.583 7.222 1.00 70.88 91 MET A C 1
ATOM 705 O O . MET A 1 91 ? -16.524 7.177 6.224 1.00 70.88 91 MET A O 1
ATOM 709 N N . PRO A 1 92 ? -16.949 6.229 8.218 1.00 62.34 92 PRO A N 1
ATOM 710 C CA . PRO A 1 92 ? -18.405 6.399 8.125 1.00 62.34 92 PRO A CA 1
ATOM 711 C C . PRO A 1 92 ? -18.859 7.862 8.041 1.00 62.34 92 PRO A C 1
ATOM 713 O O . PRO A 1 92 ? -19.908 8.159 7.476 1.00 62.34 92 PRO A O 1
ATOM 716 N N . ARG A 1 93 ? -18.072 8.802 8.582 1.00 57.53 93 ARG A N 1
ATOM 717 C CA . ARG A 1 93 ? -18.439 10.228 8.647 1.00 57.53 93 ARG A CA 1
ATOM 718 C C . ARG A 1 93 ? -18.208 10.986 7.345 1.00 57.53 93 ARG A C 1
ATOM 720 O O . ARG A 1 93 ? -18.630 12.132 7.220 1.00 57.53 93 ARG A O 1
ATOM 727 N N . THR A 1 94 ? -17.537 10.377 6.373 1.00 54.19 94 THR A N 1
ATOM 728 C CA . THR A 1 94 ? -17.079 11.077 5.169 1.00 54.19 94 THR A CA 1
ATOM 729 C C . THR A 1 94 ? -17.874 10.730 3.914 1.00 54.19 94 THR A C 1
ATOM 731 O O . THR A 1 94 ? -17.328 10.937 2.841 1.00 54.19 94 THR A O 1
ATOM 734 N N . GLY A 1 95 ? -19.134 10.273 4.026 1.00 48.59 95 GLY A N 1
ATOM 735 C CA . GLY A 1 95 ? -20.019 9.642 3.013 1.00 48.59 95 GLY A CA 1
ATOM 736 C C . GLY A 1 95 ? -20.069 10.141 1.550 1.00 48.59 95 GLY A C 1
ATOM 737 O O . GLY A 1 95 ? -20.757 9.539 0.739 1.00 48.59 95 GLY A O 1
ATOM 738 N N . PHE A 1 96 ? -19.315 11.171 1.172 1.00 41.06 96 PHE A N 1
ATOM 739 C CA . PHE A 1 96 ? -19.100 11.642 -0.201 1.00 41.06 96 PHE A CA 1
ATOM 740 C C . PHE A 1 96 ? -17.621 11.578 -0.669 1.00 41.06 96 PHE A C 1
ATOM 742 O O . PHE A 1 96 ? -17.332 11.542 -1.860 1.00 41.06 96 PHE A O 1
ATOM 749 N N . ARG A 1 97 ? -16.650 11.521 0.253 1.00 53.28 97 ARG A N 1
ATOM 750 C CA . ARG A 1 97 ? -15.196 11.611 -0.004 1.00 53.28 97 ARG A CA 1
ATOM 751 C C . ARG A 1 97 ? -14.502 10.260 -0.199 1.00 53.28 97 ARG A C 1
ATOM 753 O O . ARG A 1 97 ? -13.463 10.208 -0.854 1.00 53.28 97 ARG A O 1
ATOM 760 N N . GLY A 1 98 ? -15.094 9.164 0.279 1.00 56.72 98 GLY A N 1
ATOM 761 C CA . GLY A 1 98 ? -14.665 7.817 -0.121 1.00 56.72 98 GLY A CA 1
ATOM 762 C C . GLY A 1 98 ? -14.786 7.627 -1.638 1.00 56.72 98 GLY A C 1
ATOM 763 O O . GLY A 1 98 ? -13.868 7.117 -2.269 1.00 56.72 98 GLY A O 1
ATOM 764 N N . SER A 1 99 ? -15.861 8.160 -2.235 1.00 57.09 99 SER A N 1
ATOM 765 C CA . SER A 1 99 ? -16.094 8.142 -3.686 1.00 57.09 99 SER A CA 1
ATOM 766 C C . SER A 1 99 ? -14.956 8.802 -4.466 1.00 57.09 99 SER A C 1
ATOM 768 O O . SER A 1 99 ? -14.466 8.222 -5.426 1.00 57.09 99 SER A O 1
ATOM 770 N N . THR A 1 100 ? -14.442 9.954 -4.013 1.00 61.66 100 THR A N 1
ATOM 771 C CA . THR A 1 100 ? -13.334 10.622 -4.713 1.00 61.66 100 THR A CA 1
ATOM 772 C C . THR A 1 100 ? -12.057 9.789 -4.733 1.00 61.66 100 THR A C 1
ATOM 774 O O . THR A 1 100 ? -11.425 9.726 -5.773 1.00 61.66 100 THR A O 1
ATOM 777 N N . MET A 1 101 ? -11.710 9.080 -3.652 1.00 68.19 101 MET A N 1
ATOM 778 C CA . MET A 1 101 ? -10.532 8.202 -3.643 1.00 68.19 101 MET A CA 1
ATOM 779 C C . MET A 1 101 ? -10.680 7.039 -4.629 1.00 68.19 101 MET A C 1
ATOM 781 O O . MET A 1 101 ? -9.757 6.765 -5.396 1.00 68.19 101 MET A O 1
ATOM 785 N N . TRP A 1 102 ? -11.850 6.397 -4.646 1.00 69.25 102 TRP A N 1
ATOM 786 C CA . TRP A 1 102 ? -12.145 5.307 -5.576 1.00 69.25 102 TRP A CA 1
ATOM 787 C C . TRP A 1 102 ? -12.215 5.778 -7.028 1.00 69.25 102 TRP A C 1
ATOM 789 O O . TRP A 1 102 ? -11.743 5.070 -7.913 1.00 69.25 102 TRP A O 1
ATOM 799 N N . LEU A 1 103 ? -12.730 6.982 -7.283 1.00 69.31 103 LEU A N 1
ATOM 800 C CA . LEU A 1 103 ? -12.727 7.598 -8.609 1.00 69.31 103 LEU A CA 1
ATOM 801 C C . LEU A 1 103 ? -11.300 7.881 -9.085 1.00 69.31 103 LEU A C 1
ATOM 803 O O . LEU A 1 103 ? -10.976 7.525 -10.216 1.00 69.31 103 LEU A O 1
ATOM 807 N N . THR A 1 104 ? -10.422 8.428 -8.233 1.00 67.81 104 THR A N 1
ATOM 808 C CA . THR A 1 104 ? -9.013 8.648 -8.598 1.00 67.81 104 THR A CA 1
ATOM 809 C C . THR A 1 104 ? -8.311 7.321 -8.889 1.00 67.81 104 THR A C 1
ATOM 811 O O . THR A 1 104 ? -7.660 7.186 -9.922 1.00 67.81 104 THR A O 1
ATOM 814 N N . LEU A 1 105 ? -8.509 6.312 -8.033 1.00 70.56 105 LEU A N 1
ATOM 815 C CA . LEU A 1 105 ? -7.986 4.954 -8.225 1.00 70.56 105 LEU A CA 1
ATOM 816 C C . LEU A 1 105 ? -8.448 4.339 -9.549 1.00 70.56 105 LEU A C 1
ATOM 818 O O . LEU A 1 105 ? -7.630 3.859 -10.329 1.00 70.56 105 LEU A O 1
ATOM 822 N N . THR A 1 106 ? -9.748 4.411 -9.827 1.00 71.19 106 THR A N 1
ATOM 823 C CA . THR A 1 106 ? -10.346 3.863 -11.050 1.00 71.19 106 THR A CA 1
ATOM 824 C C . THR A 1 106 ? -9.836 4.606 -12.283 1.00 71.19 106 THR A C 1
ATOM 826 O O . THR A 1 106 ? -9.429 3.974 -13.253 1.00 71.19 106 THR A O 1
ATOM 829 N N . SER A 1 107 ? -9.777 5.941 -12.239 1.00 69.50 107 SER A N 1
ATOM 830 C CA . SER A 1 107 ? -9.253 6.747 -13.347 1.00 69.50 107 SER A CA 1
ATOM 831 C C . SER A 1 107 ? -7.785 6.450 -13.646 1.00 69.50 107 SER A C 1
ATOM 833 O O . SER A 1 107 ? -7.399 6.415 -14.812 1.00 69.50 107 SER A O 1
ATOM 835 N N . ALA A 1 108 ? -6.982 6.163 -12.617 1.00 70.38 108 ALA A N 1
ATOM 836 C CA . ALA A 1 108 ? -5.582 5.815 -12.785 1.00 70.38 108 ALA A CA 1
ATOM 837 C C . ALA A 1 108 ? -5.418 4.444 -13.443 1.00 70.38 108 ALA A C 1
ATOM 839 O O . ALA A 1 108 ? -4.671 4.320 -14.407 1.00 70.38 108 ALA A O 1
ATOM 840 N N . VAL A 1 109 ? -6.178 3.439 -12.995 1.00 73.38 109 VAL A N 1
ATOM 841 C CA . VAL A 1 109 ? -6.187 2.108 -13.625 1.00 73.38 109 VAL A CA 1
ATOM 842 C C . VAL A 1 109 ? -6.609 2.199 -15.094 1.00 73.38 109 VAL A C 1
ATOM 844 O O . VAL A 1 109 ? -5.950 1.619 -15.956 1.00 73.38 109 VAL A O 1
ATOM 847 N N . LEU A 1 110 ? -7.663 2.963 -15.398 1.00 77.69 110 LEU A N 1
ATOM 848 C CA . LEU A 1 110 ? -8.144 3.148 -16.770 1.00 77.69 110 LEU A CA 1
ATOM 849 C C . LEU A 1 110 ? -7.127 3.883 -17.649 1.00 77.69 110 LEU A C 1
ATOM 851 O O . LEU A 1 110 ? -6.897 3.473 -18.784 1.00 77.69 110 LEU A O 1
ATOM 855 N N . ALA A 1 111 ? -6.485 4.933 -17.136 1.00 70.38 111 ALA A N 1
ATOM 856 C CA . ALA A 1 111 ? -5.457 5.663 -17.870 1.00 70.38 111 ALA A CA 1
ATOM 857 C C . ALA A 1 111 ? -4.203 4.816 -18.120 1.00 70.38 111 ALA A C 1
ATOM 859 O O . ALA A 1 111 ? -3.626 4.877 -19.205 1.00 70.38 111 ALA A O 1
ATOM 860 N N . THR A 1 112 ? -3.808 3.993 -17.147 1.00 69.44 112 THR A N 1
ATOM 861 C CA . THR A 1 112 ? -2.716 3.033 -17.310 1.00 69.44 112 THR A CA 1
ATOM 862 C C . THR A 1 112 ? -3.064 1.992 -18.366 1.00 69.44 112 THR A C 1
ATOM 864 O O . THR A 1 112 ? -2.276 1.781 -19.284 1.00 69.44 112 THR A O 1
ATOM 867 N N . GLY A 1 113 ? -4.259 1.395 -18.302 1.00 73.25 113 GLY A N 1
ATOM 868 C CA . GLY A 1 113 ? -4.732 0.454 -19.320 1.00 73.25 113 GLY A CA 1
ATOM 869 C C . GLY A 1 113 ? -4.767 1.080 -20.716 1.00 73.25 113 GLY A C 1
ATOM 870 O O . GLY A 1 113 ? -4.277 0.485 -21.675 1.00 73.25 113 GLY A O 1
ATOM 871 N N . TRP A 1 114 ? -5.255 2.318 -20.821 1.00 72.88 114 TRP A N 1
ATOM 872 C CA . TRP A 1 114 ? -5.268 3.074 -22.072 1.00 72.88 114 TRP A CA 1
ATOM 873 C C . TRP A 1 114 ? -3.865 3.335 -22.621 1.00 72.88 114 TRP A C 1
ATOM 875 O O . TRP A 1 114 ? -3.628 3.153 -23.813 1.00 72.88 114 TRP A O 1
ATOM 885 N N . GLY A 1 115 ? -2.920 3.754 -21.783 1.00 68.50 115 GLY A N 1
ATOM 886 C CA . GLY A 1 115 ? -1.570 4.046 -22.250 1.00 68.50 115 GLY A CA 1
ATOM 887 C C . GLY A 1 115 ? -0.760 2.795 -22.604 1.00 68.50 115 GLY A C 1
ATOM 888 O O . GLY A 1 115 ? 0.020 2.835 -23.556 1.00 68.50 115 GLY A O 1
ATOM 889 N N . LEU A 1 116 ? -1.002 1.665 -21.928 1.00 70.19 116 LEU A N 1
ATOM 890 C CA . LEU A 1 116 ? -0.476 0.358 -22.340 1.00 70.19 116 LEU A CA 1
ATOM 891 C C . LEU A 1 116 ? -1.058 -0.077 -23.694 1.00 70.19 116 LEU A C 1
ATOM 893 O O . LEU A 1 116 ? -0.304 -0.467 -24.582 1.00 70.19 116 LEU A O 1
ATOM 897 N N . TYR A 1 117 ? -2.371 0.072 -23.891 1.00 74.00 117 TYR A N 1
ATOM 898 C CA . TYR A 1 117 ? -3.028 -0.193 -25.175 1.00 74.00 117 TYR A CA 1
ATOM 899 C C . TYR A 1 117 ? -2.500 0.711 -26.301 1.00 74.00 117 TYR A C 1
ATOM 901 O O . TYR A 1 117 ? -2.233 0.248 -27.410 1.00 74.00 117 TYR A O 1
ATOM 909 N N . ALA A 1 118 ? -2.302 2.002 -26.023 1.00 68.00 118 ALA A N 1
ATOM 910 C CA . ALA A 1 118 ? -1.775 2.959 -26.991 1.00 68.00 118 ALA A CA 1
ATOM 911 C C . ALA A 1 118 ? -0.339 2.618 -27.423 1.00 68.00 118 ALA A C 1
ATOM 913 O O . ALA A 1 118 ? -0.015 2.787 -28.599 1.00 68.00 118 ALA A O 1
ATOM 914 N N . ARG A 1 119 ? 0.491 2.109 -26.498 1.00 64.50 119 ARG A N 1
ATOM 915 C CA . ARG A 1 119 ? 1.839 1.599 -26.795 1.00 64.50 119 ARG A CA 1
ATOM 916 C C . ARG A 1 119 ? 1.790 0.399 -27.741 1.00 64.50 119 ARG A C 1
ATOM 918 O O . ARG A 1 119 ? 2.565 0.364 -28.690 1.00 64.50 119 ARG A O 1
ATOM 925 N N . ASP A 1 120 ? 0.905 -0.560 -27.480 1.00 69.25 120 ASP A N 1
ATOM 926 C CA . ASP A 1 120 ? 0.785 -1.784 -28.287 1.00 69.25 120 ASP A CA 1
ATOM 927 C C . ASP A 1 120 ? 0.190 -1.507 -29.680 1.00 69.25 120 ASP A C 1
ATOM 929 O O . ASP A 1 120 ? 0.597 -2.087 -30.680 1.00 69.25 120 ASP A O 1
ATOM 933 N N . SER A 1 121 ? -0.688 -0.504 -29.779 1.00 74.25 121 SER A N 1
ATOM 934 C CA . SER A 1 121 ? -1.327 -0.073 -31.033 1.00 74.25 121 SER A CA 1
ATOM 935 C C . SER A 1 121 ? -0.399 0.687 -32.002 1.00 74.25 121 SER A C 1
ATOM 937 O O . SER A 1 121 ? -0.883 1.315 -32.944 1.00 74.25 121 SER A O 1
ATOM 939 N N . GLY A 1 122 ? 0.918 0.720 -31.763 1.00 62.94 122 GLY A N 1
ATOM 940 C CA . GLY A 1 122 ? 1.891 1.388 -32.637 1.00 62.94 122 GLY A CA 1
ATOM 941 C C . GLY A 1 122 ? 1.810 2.921 -32.657 1.00 62.94 122 GLY A C 1
ATOM 942 O O . GLY A 1 122 ? 2.449 3.560 -33.495 1.00 62.94 122 GLY A O 1
ATOM 943 N N . ARG A 1 123 ? 1.050 3.547 -31.742 1.00 62.78 123 ARG A N 1
ATOM 944 C CA . ARG A 1 123 ? 1.134 5.002 -31.531 1.00 62.78 123 ARG A CA 1
ATOM 945 C C . ARG A 1 123 ? 2.479 5.320 -30.887 1.00 62.78 123 ARG A C 1
ATOM 947 O O . ARG A 1 123 ? 3.025 4.486 -30.170 1.00 62.78 123 ARG A O 1
ATOM 954 N N . LYS A 1 124 ? 3.012 6.521 -31.141 1.00 64.06 124 LYS A N 1
ATOM 955 C CA . LYS A 1 124 ? 4.339 6.958 -30.674 1.00 64.06 124 LYS A CA 1
ATOM 956 C C . LYS A 1 124 ? 4.574 6.520 -29.214 1.00 64.06 124 LYS A C 1
ATOM 958 O O . LYS A 1 124 ? 3.950 7.083 -28.311 1.00 64.06 124 LYS A O 1
ATOM 963 N N . PRO A 1 125 ? 5.457 5.536 -28.961 1.00 62.12 125 PRO A N 1
ATOM 964 C CA . PRO A 1 125 ? 5.541 4.857 -27.665 1.00 62.12 125 PRO A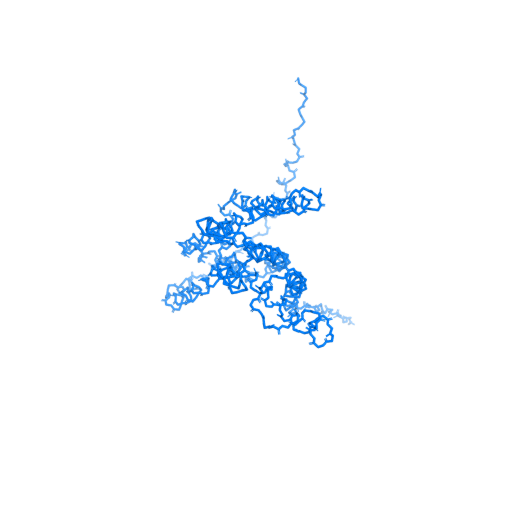 CA 1
ATOM 965 C C . PRO A 1 125 ? 5.916 5.805 -26.517 1.00 62.12 125 PRO A C 1
ATOM 967 O O . PRO A 1 125 ? 5.529 5.578 -25.371 1.00 62.12 125 PRO A O 1
ATOM 970 N N . ALA A 1 126 ? 6.603 6.906 -26.834 1.00 65.38 126 ALA A N 1
ATOM 971 C CA . ALA A 1 126 ? 6.958 7.957 -25.886 1.00 65.38 126 ALA A CA 1
ATOM 972 C C . ALA A 1 126 ? 5.740 8.734 -25.345 1.00 65.38 126 ALA A C 1
ATOM 974 O O . ALA A 1 126 ? 5.686 9.027 -24.152 1.00 65.38 126 ALA A O 1
ATOM 975 N N . GLU A 1 127 ? 4.739 9.031 -26.183 1.00 65.94 127 GLU A N 1
ATOM 976 C CA . GLU A 1 127 ? 3.550 9.797 -25.771 1.00 65.94 127 GLU A CA 1
ATOM 977 C C . GLU A 1 127 ? 2.652 8.962 -24.841 1.00 65.94 127 GLU A C 1
ATOM 979 O O . GLU A 1 127 ? 2.151 9.462 -23.832 1.00 65.94 127 GLU A O 1
ATOM 984 N N . GLY A 1 128 ? 2.509 7.662 -25.131 1.00 67.44 128 GLY A N 1
ATOM 985 C CA . GLY A 1 128 ? 1.768 6.725 -24.283 1.00 67.44 128 GLY A CA 1
ATOM 986 C C . GLY A 1 128 ? 2.414 6.546 -22.907 1.00 67.44 128 GLY A C 1
ATOM 987 O O . GLY A 1 128 ? 1.734 6.666 -21.889 1.00 67.44 128 GLY A O 1
ATOM 988 N N . LEU A 1 129 ? 3.733 6.328 -22.860 1.00 69.44 129 LEU A N 1
ATOM 989 C CA . LEU A 1 129 ? 4.468 6.160 -21.604 1.00 69.44 129 LEU A CA 1
ATOM 990 C C . LEU A 1 129 ? 4.408 7.422 -20.726 1.00 69.44 129 LEU A C 1
ATOM 992 O O . LEU A 1 129 ? 4.195 7.314 -19.519 1.00 69.44 129 LEU A O 1
ATOM 996 N N . PHE A 1 130 ? 4.526 8.610 -21.324 1.00 71.44 130 PHE A N 1
ATOM 997 C CA . PHE A 1 130 ? 4.425 9.884 -20.608 1.00 71.44 130 PHE A CA 1
ATOM 998 C C . PHE A 1 130 ? 3.043 10.101 -19.972 1.00 71.44 130 PHE A C 1
ATOM 1000 O O . PHE A 1 130 ? 2.948 10.562 -18.831 1.00 71.44 130 PHE A O 1
ATOM 1007 N N . LEU A 1 131 ? 1.964 9.736 -20.673 1.00 70.81 131 LEU A N 1
ATOM 1008 C CA . LEU A 1 131 ? 0.605 9.820 -20.134 1.00 70.81 131 LEU A CA 1
ATOM 1009 C C . LEU A 1 131 ? 0.412 8.869 -18.943 1.00 70.81 131 LEU A C 1
ATOM 1011 O O . LEU A 1 131 ? -0.067 9.300 -17.893 1.00 70.81 131 LEU A O 1
ATOM 1015 N N . VAL A 1 132 ? 0.829 7.602 -19.079 1.00 71.94 132 VAL A N 1
ATOM 1016 C CA . VAL A 1 132 ? 0.762 6.605 -17.989 1.00 71.94 132 VAL A CA 1
ATOM 1017 C C . VAL A 1 132 ? 1.545 7.081 -16.773 1.00 71.94 132 VAL A C 1
ATOM 1019 O O . VAL A 1 132 ? 1.062 6.993 -15.643 1.00 71.94 132 VAL A O 1
ATOM 1022 N N . ALA A 1 133 ? 2.739 7.621 -17.005 1.00 75.12 133 ALA A N 1
ATOM 1023 C CA . ALA A 1 133 ? 3.590 8.149 -15.956 1.00 75.12 133 ALA A CA 1
ATOM 1024 C C . ALA A 1 133 ? 2.955 9.314 -15.219 1.00 75.12 133 ALA A C 1
ATOM 1026 O O . ALA A 1 133 ? 2.866 9.291 -13.995 1.00 75.12 133 ALA A O 1
ATOM 1027 N N . THR A 1 134 ? 2.463 10.297 -15.969 1.00 73.81 134 THR A N 1
ATOM 1028 C CA . THR A 1 134 ? 1.807 11.478 -15.414 1.00 73.81 134 THR A CA 1
ATOM 1029 C C . THR A 1 134 ? 0.631 11.066 -14.536 1.00 73.81 134 THR A C 1
ATOM 1031 O O . THR A 1 134 ? 0.558 11.461 -13.373 1.00 73.81 134 THR A O 1
ATOM 1034 N N . VAL A 1 135 ? -0.256 10.209 -15.050 1.00 74.56 135 VAL A N 1
ATOM 1035 C CA . VAL A 1 135 ? -1.429 9.766 -14.291 1.00 74.56 135 VAL A CA 1
ATOM 1036 C C . VAL A 1 135 ? -1.036 8.950 -13.062 1.00 74.56 135 VAL A C 1
ATOM 1038 O O . VAL A 1 135 ? -1.599 9.164 -11.988 1.00 74.56 135 VAL A O 1
ATOM 1041 N N . THR A 1 136 ? -0.039 8.072 -13.173 1.00 75.44 136 THR A N 1
ATOM 1042 C CA . THR A 1 136 ? 0.416 7.289 -12.019 1.00 75.44 136 THR A CA 1
ATOM 1043 C C . THR A 1 136 ? 1.066 8.169 -10.958 1.00 75.44 136 THR A C 1
ATOM 1045 O O . THR A 1 136 ? 0.777 8.004 -9.780 1.00 75.44 136 THR A O 1
ATOM 1048 N N . ILE A 1 137 ? 1.885 9.152 -11.337 1.00 80.44 137 ILE A N 1
ATOM 1049 C CA . ILE A 1 137 ? 2.483 10.100 -10.387 1.00 80.44 137 ILE A CA 1
ATOM 1050 C C . ILE A 1 137 ? 1.389 10.892 -9.667 1.00 80.44 137 ILE A C 1
ATOM 1052 O O . ILE A 1 137 ? 1.397 10.961 -8.438 1.00 80.44 137 ILE A O 1
ATOM 1056 N N . PHE A 1 138 ? 0.410 11.437 -10.397 1.00 80.44 138 PHE A N 1
ATOM 1057 C CA . PHE A 1 138 ? -0.727 12.133 -9.785 1.00 80.44 138 PHE A CA 1
ATOM 1058 C C . PHE A 1 138 ? -1.502 11.233 -8.825 1.00 80.44 138 PHE A C 1
ATOM 1060 O O . PHE A 1 138 ? -1.877 11.668 -7.736 1.00 80.44 138 PHE A O 1
ATOM 1067 N N . MET A 1 139 ? -1.708 9.974 -9.201 1.00 81.31 139 MET A N 1
ATOM 1068 C CA . MET A 1 139 ? -2.359 8.985 -8.357 1.00 81.31 139 MET A CA 1
ATOM 1069 C C . MET A 1 139 ? -1.557 8.693 -7.086 1.00 81.31 139 MET A C 1
ATOM 1071 O O . MET A 1 139 ? -2.135 8.716 -6.002 1.00 81.31 139 MET A O 1
ATOM 1075 N N . LEU A 1 140 ? -0.245 8.465 -7.187 1.00 82.94 140 LEU A N 1
ATOM 1076 C CA . LEU A 1 140 ? 0.630 8.213 -6.038 1.00 82.94 140 LEU A CA 1
ATOM 1077 C C . LEU A 1 140 ? 0.670 9.417 -5.092 1.00 82.94 140 LEU A C 1
ATOM 1079 O O . LEU A 1 140 ? 0.569 9.244 -3.876 1.00 82.94 140 LEU A O 1
ATOM 1083 N N . ILE A 1 141 ? 0.754 10.635 -5.636 1.00 84.69 141 ILE A N 1
ATOM 1084 C CA . ILE A 1 141 ? 0.681 11.878 -4.858 1.00 84.69 141 ILE A CA 1
ATOM 1085 C C . ILE A 1 141 ? -0.668 11.966 -4.147 1.00 84.69 141 ILE A C 1
ATOM 1087 O O . ILE A 1 141 ? -0.708 12.130 -2.930 1.00 84.69 141 ILE A O 1
ATOM 1091 N N . PHE A 1 142 ? -1.776 11.818 -4.874 1.00 83.00 142 PHE A N 1
ATOM 1092 C CA . PHE A 1 142 ? -3.116 11.889 -4.296 1.00 83.00 142 PHE A CA 1
ATOM 1093 C C . PHE A 1 142 ? -3.323 10.826 -3.209 1.00 83.00 142 PHE A C 1
ATOM 1095 O O . PHE A 1 142 ? -3.829 11.130 -2.128 1.00 83.00 142 PHE A O 1
ATOM 1102 N N . PHE A 1 143 ? -2.887 9.593 -3.466 1.00 84.38 143 PHE A N 1
ATOM 1103 C CA . PHE A 1 143 ? -2.956 8.492 -2.515 1.00 84.38 143 PHE A CA 1
ATOM 1104 C C . PHE A 1 143 ? -2.140 8.803 -1.255 1.00 84.38 143 PHE A C 1
ATOM 1106 O O . PHE A 1 143 ? -2.666 8.712 -0.148 1.00 84.38 143 PHE A O 1
ATOM 1113 N N . THR A 1 144 ? -0.904 9.278 -1.400 1.00 86.31 144 THR A N 1
ATOM 1114 C CA . THR A 1 144 ? -0.043 9.682 -0.275 1.00 86.31 144 THR A CA 1
ATOM 1115 C C . THR A 1 144 ? -0.650 10.841 0.519 1.00 86.31 144 THR A C 1
ATOM 1117 O O . THR A 1 144 ? -0.711 10.789 1.746 1.00 86.31 144 THR A O 1
ATOM 1120 N N . LEU A 1 145 ? -1.181 11.865 -0.151 1.00 85.88 145 LEU A N 1
ATOM 1121 C CA . LEU A 1 145 ? -1.864 12.981 0.508 1.00 85.88 145 LEU A CA 1
ATOM 1122 C C . LEU A 1 145 ? -3.115 12.517 1.262 1.00 85.88 145 LEU A C 1
ATOM 1124 O O . LEU A 1 145 ? -3.390 13.011 2.356 1.00 85.88 145 LEU A O 1
ATOM 1128 N N . SER A 1 146 ? -3.856 11.547 0.718 1.00 83.38 146 SER A N 1
ATOM 1129 C CA . SER A 1 146 ? -5.004 10.948 1.405 1.00 83.38 146 SER A CA 1
ATOM 1130 C C . SER A 1 146 ? -4.583 10.211 2.681 1.00 83.38 146 SER A C 1
ATOM 1132 O O . SER A 1 146 ? -5.259 10.339 3.702 1.00 83.38 146 SER A O 1
ATOM 1134 N N . GLN A 1 147 ? -3.427 9.537 2.657 1.00 87.75 147 GLN A N 1
ATOM 1135 C CA . GLN A 1 147 ? -2.838 8.887 3.824 1.00 87.75 147 GLN A CA 1
ATOM 1136 C C . GLN A 1 147 ? -2.417 9.922 4.879 1.00 87.75 147 GLN A C 1
ATOM 1138 O O . GLN A 1 147 ? -2.864 9.867 6.023 1.00 87.75 147 GLN A O 1
ATOM 1143 N N . VAL A 1 148 ? -1.635 10.935 4.496 1.00 87.12 148 VAL A N 1
ATOM 1144 C CA . VAL A 1 148 ? -1.218 12.012 5.413 1.00 87.12 148 VAL A CA 1
ATOM 1145 C C . VAL A 1 148 ? -2.433 12.713 6.019 1.00 87.12 148 VAL A C 1
ATOM 1147 O O . VAL A 1 148 ? -2.476 12.968 7.221 1.00 87.12 148 VAL A O 1
ATOM 1150 N N . ARG A 1 149 ? -3.468 12.975 5.216 1.00 85.31 149 ARG A N 1
ATOM 1151 C CA . ARG A 1 149 ? -4.725 13.530 5.713 1.00 85.31 149 ARG A CA 1
ATOM 1152 C C . ARG A 1 149 ? -5.378 12.602 6.733 1.00 85.31 149 ARG A C 1
ATOM 1154 O O . ARG A 1 149 ? -5.740 13.094 7.794 1.00 85.31 149 ARG A O 1
ATOM 1161 N N . ALA A 1 150 ? -5.541 11.313 6.427 1.00 84.25 150 ALA A N 1
ATOM 1162 C CA . ALA A 1 150 ? -6.159 10.345 7.334 1.00 84.25 150 ALA A CA 1
ATOM 1163 C C . ALA A 1 150 ? -5.413 10.276 8.673 1.00 84.25 150 ALA A C 1
ATOM 1165 O O . ALA A 1 150 ? -6.051 10.302 9.724 1.00 84.25 150 ALA A O 1
ATOM 1166 N N . LEU A 1 151 ? -4.077 10.285 8.627 1.00 86.25 151 LEU A N 1
ATOM 1167 C CA . LEU A 1 151 ? -3.205 10.365 9.796 1.00 86.25 151 LEU A CA 1
ATOM 1168 C C . LEU A 1 151 ? -3.519 11.628 10.617 1.00 86.25 151 LEU A C 1
ATOM 1170 O O . LEU A 1 151 ? -3.909 11.543 11.778 1.00 86.25 151 LEU A O 1
ATOM 1174 N N . VAL A 1 152 ? -3.448 12.809 10.000 1.00 85.62 152 VAL A N 1
ATOM 1175 C CA . VAL A 1 152 ? -3.667 14.086 10.697 1.00 85.62 152 VAL A CA 1
ATOM 1176 C C . VAL A 1 152 ? -5.092 14.208 11.242 1.00 85.62 152 VAL A C 1
ATOM 1178 O O . VAL A 1 152 ? -5.281 14.671 12.362 1.00 85.62 152 VAL A O 1
ATOM 1181 N N . THR A 1 153 ? -6.116 13.834 10.473 1.00 83.38 153 THR A N 1
ATOM 1182 C CA . THR A 1 153 ? -7.513 13.989 10.905 1.00 83.38 153 THR A CA 1
ATOM 1183 C C . THR A 1 153 ? -7.936 12.935 11.910 1.00 83.38 153 THR A C 1
ATOM 1185 O O . THR A 1 153 ? -8.709 13.256 12.807 1.00 83.38 153 THR A O 1
ATOM 1188 N N . GLY A 1 154 ? -7.445 11.701 11.767 1.00 81.00 154 GLY A N 1
ATOM 1189 C CA . GLY A 1 154 ? -7.730 10.630 12.710 1.00 81.00 154 GLY A CA 1
ATOM 1190 C C . GLY A 1 154 ? -7.130 10.957 14.072 1.00 81.00 154 GLY A C 1
ATOM 1191 O O . GLY A 1 154 ? -7.835 11.043 15.069 1.00 81.00 154 GLY A O 1
ATOM 1192 N N . PHE A 1 155 ? -5.839 11.260 14.123 1.00 80.81 155 PHE A N 1
ATOM 1193 C CA . PHE A 1 155 ? -5.166 11.442 15.408 1.00 80.81 155 PHE A CA 1
ATOM 1194 C C . PHE A 1 155 ? -5.390 12.810 16.067 1.00 80.81 155 PHE A C 1
ATOM 1196 O O . PHE A 1 155 ? -5.090 12.967 17.240 1.00 80.81 155 PHE A O 1
ATOM 1203 N N . LYS A 1 156 ? -6.004 13.782 15.378 1.00 82.00 156 LYS A N 1
ATOM 1204 C CA . LYS A 1 156 ? -6.533 15.003 16.022 1.00 82.00 156 LYS A CA 1
ATOM 1205 C C . LYS A 1 156 ? -7.809 14.769 16.837 1.00 82.00 156 LYS A C 1
ATOM 1207 O O . LYS A 1 156 ? -8.178 15.629 17.628 1.00 82.00 156 LYS A O 1
ATOM 1212 N N . LYS A 1 157 ? -8.500 13.652 16.613 1.00 75.94 157 LYS A N 1
ATOM 1213 C CA . LYS A 1 157 ? -9.785 13.305 17.236 1.00 75.94 157 LYS A CA 1
ATOM 1214 C C . LYS A 1 157 ? -9.614 12.179 18.248 1.00 75.94 157 LYS A C 1
ATOM 1216 O O . LYS A 1 157 ? -10.321 11.173 18.204 1.00 75.94 157 LYS A O 1
ATOM 1221 N N . THR A 1 158 ? -8.611 12.310 19.113 1.00 75.75 158 THR A N 1
ATOM 1222 C CA . THR A 1 158 ? -8.256 11.285 20.102 1.00 75.75 158 THR A CA 1
ATOM 1223 C C . THR A 1 158 ? -9.450 10.865 20.971 1.00 75.75 158 THR A C 1
ATOM 1225 O O . THR A 1 158 ? -9.659 9.660 21.105 1.00 75.75 158 THR A O 1
ATOM 1228 N N . PRO A 1 159 ? -10.309 11.778 21.480 1.00 80.69 159 PRO A N 1
ATOM 1229 C CA . PRO A 1 159 ? -11.466 11.383 22.289 1.00 80.69 159 PRO A CA 1
ATOM 1230 C C . PRO A 1 159 ? -12.519 10.576 21.516 1.00 80.69 159 PRO A C 1
ATOM 1232 O O . PRO A 1 159 ? -13.047 9.589 22.025 1.00 80.69 159 PRO A O 1
ATOM 1235 N N . GLU A 1 160 ? -12.834 10.953 20.275 1.00 83.25 160 GLU A N 1
ATOM 1236 C CA . GLU A 1 160 ? -13.818 10.233 19.458 1.00 83.25 160 GLU A CA 1
ATOM 1237 C C . GLU A 1 160 ? -13.278 8.900 18.947 1.00 83.25 160 GLU A C 1
ATOM 1239 O O . GLU A 1 160 ? -14.016 7.915 18.867 1.00 83.25 160 GLU A O 1
ATOM 1244 N N . MET A 1 161 ? -11.988 8.864 18.605 1.00 83.25 161 MET A N 1
ATOM 1245 C CA . MET A 1 161 ? -11.274 7.628 18.305 1.00 83.25 161 MET A CA 1
ATOM 1246 C C . MET A 1 161 ? -11.388 6.665 19.484 1.00 83.25 161 MET A C 1
ATOM 1248 O O . MET A 1 161 ? -11.719 5.492 19.305 1.00 83.25 161 MET A O 1
ATOM 1252 N N . TRP A 1 162 ? -11.142 7.179 20.686 1.00 80.12 162 TRP A N 1
ATOM 1253 C CA . TRP A 1 162 ? -11.184 6.413 21.915 1.00 80.12 162 TRP A CA 1
ATOM 1254 C C . TRP A 1 162 ? -12.571 5.831 22.191 1.00 80.12 162 TRP A C 1
ATOM 1256 O O . TRP A 1 162 ? -12.720 4.614 22.315 1.00 80.12 162 TRP A O 1
ATOM 1266 N N . ASP A 1 163 ? -13.602 6.676 22.179 1.00 84.75 163 ASP A N 1
ATOM 1267 C CA . ASP A 1 163 ? -14.996 6.257 22.346 1.00 84.75 163 ASP A CA 1
ATOM 1268 C C . ASP A 1 163 ? -15.407 5.194 21.310 1.00 84.75 163 ASP A C 1
ATOM 1270 O O . ASP A 1 163 ? -16.060 4.201 21.645 1.00 84.75 163 ASP A O 1
ATOM 1274 N N . TYR A 1 164 ? -14.962 5.339 20.057 1.00 86.88 164 TYR A N 1
ATOM 1275 C CA . TYR A 1 164 ? -15.189 4.334 19.021 1.00 86.88 164 TYR A CA 1
ATOM 1276 C C . TYR A 1 164 ? -14.554 2.980 19.365 1.00 86.88 164 TYR A C 1
ATOM 1278 O O . TYR A 1 164 ? -15.225 1.949 19.259 1.00 86.88 164 TYR A O 1
ATOM 1286 N N . TYR A 1 165 ? -13.276 2.952 19.761 1.00 85.94 165 TYR A N 1
ATOM 1287 C CA . TYR A 1 165 ? -12.583 1.696 20.061 1.00 85.94 165 TYR A CA 1
ATOM 1288 C C . TYR A 1 165 ? -13.128 1.018 21.321 1.00 85.94 165 TYR A C 1
ATOM 1290 O O . TYR A 1 165 ? -13.284 -0.205 21.312 1.00 85.94 165 TYR A O 1
ATOM 1298 N N . LEU A 1 166 ? -13.518 1.783 22.345 1.00 85.25 166 LEU A N 1
ATOM 1299 C CA . LEU A 1 166 ? -14.192 1.252 23.534 1.00 85.25 166 LEU A CA 1
ATOM 1300 C C . LEU A 1 166 ? -15.550 0.627 23.197 1.00 85.25 166 LEU A C 1
ATOM 1302 O O . LEU A 1 166 ? -15.836 -0.504 23.595 1.00 85.25 166 LEU A O 1
ATOM 1306 N N . LYS A 1 167 ? -16.385 1.328 22.418 1.00 88.12 167 LYS A N 1
ATOM 1307 C CA . LYS A 1 167 ? -17.671 0.789 21.944 1.00 88.12 167 LYS A CA 1
ATOM 1308 C C . LYS A 1 167 ? -17.475 -0.474 21.114 1.00 88.12 167 LYS A C 1
ATOM 1310 O O . LYS A 1 167 ? -18.242 -1.428 21.249 1.00 88.12 167 LYS A O 1
ATOM 1315 N N . LEU A 1 168 ? -16.442 -0.501 20.274 1.00 86.81 168 LEU A N 1
ATOM 1316 C CA . LEU A 1 168 ? -16.114 -1.662 19.459 1.00 86.81 168 LEU A CA 1
ATOM 1317 C C . LEU A 1 168 ? -15.683 -2.864 20.311 1.00 86.81 168 LEU A C 1
ATOM 1319 O O . LEU A 1 168 ? -16.132 -3.974 20.033 1.00 86.81 168 LEU A O 1
ATOM 1323 N N . ASP A 1 169 ? -14.838 -2.665 21.326 1.00 86.12 169 ASP A N 1
ATOM 1324 C CA . ASP A 1 169 ? -14.427 -3.737 22.241 1.00 86.12 169 ASP A CA 1
ATOM 1325 C C . ASP A 1 169 ? -15.618 -4.279 23.038 1.00 86.12 169 ASP A C 1
ATOM 1327 O O . ASP A 1 169 ? -15.865 -5.486 23.044 1.00 86.12 169 ASP A O 1
ATOM 1331 N N . ARG A 1 170 ? -16.437 -3.384 23.606 1.00 86.50 170 ARG A N 1
ATOM 1332 C CA . ARG A 1 170 ? -17.656 -3.760 24.333 1.00 86.50 170 ARG A CA 1
ATOM 1333 C C . ARG A 1 170 ? -18.585 -4.604 23.463 1.00 86.50 170 ARG A C 1
ATOM 1335 O O . ARG A 1 170 ? -19.000 -5.683 23.877 1.00 86.50 170 ARG A O 1
ATOM 1342 N N . ASN A 1 171 ? -18.850 -4.168 22.231 1.00 85.25 171 ASN A N 1
ATOM 1343 C CA . ASN A 1 171 ? -19.730 -4.889 21.310 1.00 85.25 171 ASN A CA 1
ATOM 1344 C C . ASN A 1 171 ? -19.188 -6.265 20.898 1.00 85.25 171 ASN A C 1
ATOM 1346 O O . ASN A 1 171 ? -19.986 -7.160 20.627 1.00 85.25 171 ASN A O 1
ATOM 1350 N N . ARG A 1 172 ? -17.860 -6.455 20.875 1.00 84.25 172 ARG A N 1
ATOM 1351 C CA . ARG A 1 172 ? -17.219 -7.751 20.584 1.00 84.25 172 ARG A CA 1
ATOM 1352 C C . ARG A 1 172 ? -17.337 -8.758 21.724 1.00 84.25 172 ARG A C 1
ATOM 1354 O O . ARG A 1 172 ? -17.250 -9.955 21.470 1.00 84.25 172 ARG A O 1
ATOM 1361 N N . ARG A 1 173 ? -17.519 -8.291 22.961 1.00 83.88 173 ARG A N 1
ATOM 1362 C CA . ARG A 1 173 ? -17.681 -9.154 24.143 1.00 83.88 173 ARG A CA 1
ATOM 1363 C C . ARG A 1 173 ? -19.113 -9.661 24.317 1.00 83.88 173 ARG A C 1
ATOM 1365 O O . ARG A 1 173 ? -19.317 -10.670 24.986 1.00 83.88 173 ARG A O 1
ATOM 1372 N N . ILE A 1 174 ? -20.098 -8.993 23.713 1.00 86.19 174 ILE A N 1
ATOM 1373 C CA . ILE A 1 174 ? -21.507 -9.400 23.770 1.00 86.19 174 ILE A CA 1
ATOM 1374 C C . ILE A 1 174 ? -21.688 -10.709 22.988 1.00 86.19 174 ILE A C 1
ATOM 1376 O O . ILE A 1 174 ? -21.508 -10.743 21.771 1.00 86.19 174 ILE A O 1
ATOM 1380 N N . LYS A 1 175 ? -22.077 -11.788 23.683 1.00 78.94 175 LYS A N 1
ATOM 1381 C CA . LYS A 1 175 ? -22.212 -13.141 23.108 1.00 78.94 175 LYS A CA 1
ATOM 1382 C C . LYS A 1 175 ? -23.216 -13.198 21.949 1.00 78.94 175 LYS A C 1
ATOM 1384 O O . LYS A 1 175 ? -22.970 -13.898 20.974 1.00 78.94 175 LYS A O 1
ATOM 1389 N N . GLU A 1 176 ? -24.297 -12.427 22.032 1.00 82.62 176 GLU A N 1
ATOM 1390 C CA . GLU A 1 176 ? -25.341 -12.322 20.997 1.00 82.62 176 GLU A CA 1
ATOM 1391 C C . GLU A 1 176 ? -24.809 -11.746 19.677 1.00 82.62 176 GLU A C 1
ATOM 1393 O O . GLU A 1 176 ? -25.277 -12.107 18.603 1.00 82.62 176 GLU A O 1
ATOM 1398 N N . ASN A 1 177 ? -23.770 -10.909 19.737 1.00 81.44 177 ASN A N 1
ATOM 1399 C CA . ASN A 1 177 ? -23.147 -10.328 18.551 1.00 81.44 177 ASN A CA 1
ATOM 1400 C C . ASN A 1 177 ? -22.063 -11.227 17.947 1.00 81.44 177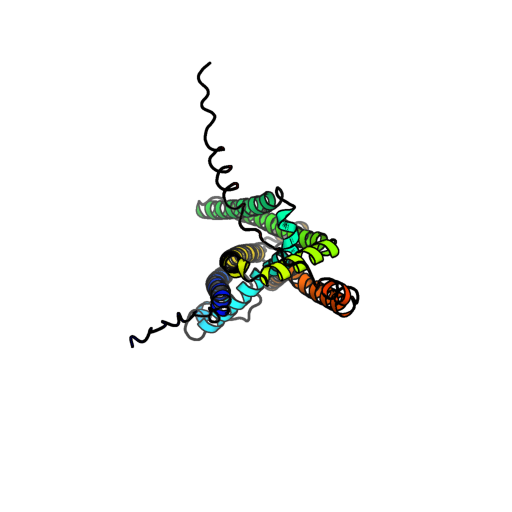 ASN A C 1
ATOM 1402 O O . ASN A 1 177 ? -21.459 -10.837 16.952 1.00 81.44 177 ASN A O 1
ATOM 1406 N N . LYS A 1 178 ? -21.769 -12.399 18.525 1.00 83.38 178 LYS A N 1
ATOM 1407 C CA . LYS A 1 178 ? -20.614 -13.215 18.125 1.00 83.38 178 LYS A CA 1
ATOM 1408 C C . LYS A 1 178 ? -20.670 -13.625 16.653 1.00 83.38 178 LYS A C 1
ATOM 1410 O O . LYS A 1 178 ? -19.701 -13.407 15.936 1.00 83.38 178 LYS A O 1
ATOM 1415 N N . GLU A 1 179 ? -21.813 -14.121 16.184 1.00 83.19 179 GLU A N 1
ATOM 1416 C CA . GLU A 1 179 ? -21.993 -14.506 14.776 1.00 83.19 179 GLU A CA 1
ATOM 1417 C C . GLU A 1 179 ? -21.849 -13.306 13.832 1.00 83.19 179 GLU A C 1
ATOM 1419 O O . GLU A 1 179 ? -21.195 -13.391 12.792 1.00 83.19 179 GLU A O 1
ATOM 1424 N N . LEU A 1 180 ? -22.397 -12.154 14.226 1.00 85.38 180 LEU A N 1
ATOM 1425 C CA . LEU A 1 180 ? -22.282 -10.910 13.470 1.00 85.38 180 LEU A CA 1
ATOM 1426 C C . LEU A 1 180 ? -20.822 -10.438 13.393 1.00 85.38 180 LEU A C 1
ATOM 1428 O O . LEU A 1 180 ? -20.332 -10.080 12.322 1.00 85.38 180 LEU A O 1
ATOM 1432 N N . VAL A 1 181 ? -20.112 -10.451 14.523 1.00 84.94 181 VAL A N 1
ATOM 1433 C CA . VAL A 1 181 ? -18.697 -10.075 14.628 1.00 84.94 181 VAL A CA 1
ATOM 1434 C C . VAL A 1 181 ? -17.826 -11.011 13.796 1.00 84.94 181 VAL A C 1
ATOM 1436 O O . VAL A 1 181 ? -16.945 -10.520 13.091 1.00 84.94 181 VAL A O 1
ATOM 1439 N N . ASP A 1 182 ? -18.088 -12.317 13.828 1.00 82.81 182 ASP A N 1
ATOM 1440 C CA . ASP A 1 182 ? -17.365 -13.315 13.038 1.00 82.81 182 ASP A CA 1
ATOM 1441 C C . ASP A 1 182 ? -17.635 -13.138 11.537 1.00 82.81 182 ASP A C 1
ATOM 1443 O O . ASP A 1 182 ? -16.692 -13.112 10.742 1.00 82.81 182 ASP A O 1
ATOM 1447 N N . SER A 1 183 ? -18.887 -12.884 11.142 1.00 85.56 183 SER A N 1
ATOM 1448 C CA . SER A 1 183 ? -19.247 -12.569 9.754 1.00 85.56 183 SER A CA 1
ATOM 1449 C C . SER A 1 183 ? -18.538 -11.305 9.251 1.00 85.56 183 SER A C 1
ATOM 1451 O O . SER A 1 183 ? -17.945 -11.304 8.171 1.00 85.56 183 SER A O 1
ATOM 1453 N N . TYR A 1 184 ? -18.537 -10.218 10.032 1.00 83.56 184 TYR A N 1
ATOM 1454 C CA . TYR A 1 184 ? -17.822 -8.989 9.665 1.00 83.56 184 TYR A CA 1
ATOM 1455 C C . TYR A 1 184 ? -16.309 -9.169 9.655 1.00 83.56 184 TYR A C 1
ATOM 1457 O O . TYR A 1 184 ? -15.618 -8.596 8.809 1.00 83.56 184 TYR A O 1
ATOM 1465 N N . ARG A 1 185 ? -15.774 -9.945 10.599 1.00 84.25 185 ARG A N 1
ATOM 1466 C CA . ARG A 1 185 ? -14.355 -10.279 10.647 1.00 84.25 185 ARG A CA 1
ATOM 1467 C C . ARG A 1 185 ? -13.945 -11.000 9.367 1.00 84.25 185 ARG A C 1
ATOM 1469 O O . ARG A 1 185 ? -12.980 -10.561 8.747 1.00 84.25 185 ARG A O 1
ATOM 1476 N N . HIS A 1 186 ? -14.714 -12.004 8.958 1.00 84.69 186 HIS A N 1
ATOM 1477 C CA . HIS A 1 186 ? -14.478 -12.778 7.747 1.00 84.69 186 HIS A CA 1
ATOM 1478 C C . HIS A 1 186 ? -14.548 -11.920 6.477 1.00 84.69 186 HIS A C 1
ATOM 1480 O O . HIS A 1 186 ? -13.639 -11.964 5.644 1.00 84.69 186 HIS A O 1
ATOM 1486 N N . LEU A 1 187 ? -15.588 -11.084 6.359 1.00 85.69 187 LEU A N 1
ATOM 1487 C CA . LEU A 1 187 ? -15.749 -10.146 5.245 1.00 85.69 187 LEU A CA 1
ATOM 1488 C C . LEU A 1 187 ? -14.558 -9.184 5.151 1.00 85.69 187 LEU A C 1
ATOM 1490 O O . LEU A 1 187 ? -14.022 -8.942 4.071 1.00 85.69 187 LEU A O 1
ATOM 1494 N N . ARG A 1 188 ? -14.111 -8.658 6.295 1.00 85.06 188 ARG A N 1
ATOM 1495 C CA . ARG A 1 188 ? -12.945 -7.774 6.374 1.00 85.06 188 ARG A CA 1
ATOM 1496 C C . ARG A 1 188 ? -11.652 -8.502 6.018 1.00 85.06 188 ARG A C 1
ATOM 1498 O O . ARG A 1 188 ? -10.796 -7.909 5.380 1.00 85.06 188 ARG A O 1
ATOM 1505 N N . GLU A 1 189 ? -11.474 -9.746 6.446 1.00 83.25 189 GLU A N 1
ATOM 1506 C CA . GLU A 1 189 ? -10.273 -10.530 6.137 1.00 83.25 189 GLU A CA 1
ATOM 1507 C C . GLU A 1 189 ? -10.160 -10.806 4.630 1.00 83.25 189 GLU A C 1
ATOM 1509 O O . GLU A 1 189 ? -9.089 -10.587 4.063 1.00 83.25 189 GLU A O 1
ATOM 1514 N N . HIS A 1 190 ? -11.270 -11.143 3.964 1.00 86.44 190 HIS A N 1
ATOM 1515 C CA . HIS A 1 190 ? -11.320 -11.259 2.501 1.00 86.44 190 HIS A CA 1
ATOM 1516 C C . HIS A 1 190 ? -11.087 -9.914 1.812 1.00 86.44 190 HIS A C 1
ATOM 1518 O O . HIS A 1 190 ? -10.226 -9.807 0.940 1.00 86.44 190 HIS A O 1
ATOM 1524 N N . GLY A 1 191 ? -11.800 -8.867 2.239 1.00 87.75 191 GLY A N 1
ATOM 1525 C CA . GLY A 1 191 ? -11.628 -7.518 1.700 1.00 87.75 191 GLY A CA 1
ATOM 1526 C C . GLY A 1 191 ? -10.186 -7.024 1.821 1.00 87.75 191 GLY A C 1
ATOM 1527 O O . GLY A 1 191 ? -9.642 -6.471 0.870 1.00 87.75 191 GLY A O 1
ATOM 1528 N N . ASN A 1 192 ? -9.528 -7.299 2.949 1.00 88.00 192 ASN A N 1
ATOM 1529 C CA . ASN A 1 192 ? -8.122 -6.974 3.155 1.00 88.00 192 ASN A CA 1
ATOM 1530 C C . ASN A 1 192 ? -7.204 -7.741 2.198 1.00 88.00 192 ASN A C 1
ATOM 1532 O O . ASN A 1 192 ? -6.257 -7.145 1.703 1.00 88.00 192 ASN A O 1
ATOM 1536 N N . ALA A 1 193 ? -7.454 -9.027 1.932 1.00 88.56 193 ALA A N 1
ATOM 1537 C CA . ALA A 1 193 ? -6.641 -9.804 0.996 1.00 88.56 193 ALA A CA 1
ATOM 1538 C C . ALA A 1 193 ? -6.701 -9.221 -0.427 1.00 88.56 193 ALA A C 1
ATOM 1540 O O . ALA A 1 193 ? -5.660 -8.976 -1.031 1.00 88.56 193 ALA A O 1
ATOM 1541 N N . PHE A 1 194 ? -7.898 -8.899 -0.929 1.00 89.56 194 PHE A N 1
ATOM 1542 C CA . PHE A 1 194 ? -8.045 -8.230 -2.230 1.00 89.56 194 PHE A CA 1
ATOM 1543 C C . PHE A 1 194 ? -7.427 -6.832 -2.240 1.00 89.56 194 PHE A C 1
ATOM 1545 O O . PHE A 1 194 ? -6.837 -6.412 -3.234 1.00 89.56 194 PHE A O 1
ATOM 1552 N N . PHE A 1 195 ? -7.537 -6.110 -1.126 1.00 89.50 195 PHE A N 1
ATOM 1553 C CA . PHE A 1 195 ? -6.958 -4.783 -1.013 1.00 89.50 195 PHE A CA 1
ATOM 1554 C C . PHE A 1 195 ? -5.423 -4.809 -0.994 1.00 89.50 195 PHE A C 1
ATOM 1556 O O . PHE A 1 195 ? -4.812 -3.920 -1.578 1.00 89.50 195 PHE A O 1
ATOM 1563 N N . VAL A 1 196 ? -4.795 -5.841 -0.412 1.00 91.75 196 VAL A N 1
ATOM 1564 C CA . VAL A 1 196 ? -3.343 -6.071 -0.537 1.00 91.75 196 VAL A CA 1
ATOM 1565 C C . VAL A 1 196 ? -2.955 -6.214 -2.005 1.00 91.75 196 VAL A C 1
ATOM 1567 O O . VAL A 1 196 ? -2.092 -5.470 -2.456 1.00 91.75 196 VAL A O 1
ATOM 1570 N N . VAL A 1 197 ? -3.633 -7.081 -2.763 1.00 92.31 197 VAL A N 1
ATOM 1571 C CA . VAL A 1 197 ? -3.333 -7.292 -4.192 1.00 92.31 197 VAL A CA 1
ATOM 1572 C C . VAL A 1 197 ? -3.486 -6.000 -4.997 1.00 92.31 197 VAL A C 1
ATOM 1574 O O . VAL A 1 197 ? -2.664 -5.695 -5.860 1.00 92.31 197 VAL A O 1
ATOM 1577 N N . LEU A 1 198 ? -4.508 -5.192 -4.696 1.00 90.06 198 LEU A N 1
ATOM 1578 C CA . LEU A 1 198 ? -4.647 -3.875 -5.311 1.00 90.06 198 LEU A CA 1
ATOM 1579 C C . LEU A 1 198 ? -3.422 -3.001 -5.012 1.00 90.06 198 LEU A C 1
ATOM 1581 O O . LEU A 1 198 ? -2.824 -2.468 -5.940 1.00 90.06 198 LEU A O 1
ATOM 1585 N N . LEU A 1 199 ? -3.026 -2.869 -3.743 1.00 92.19 199 LEU A N 1
ATOM 1586 C CA . LEU A 1 199 ? -1.867 -2.064 -3.346 1.00 92.19 199 LEU A CA 1
ATOM 1587 C C . LEU A 1 199 ? -0.550 -2.575 -3.948 1.00 92.19 199 LEU A C 1
ATOM 1589 O O . LEU A 1 199 ? 0.294 -1.757 -4.311 1.00 92.19 199 LEU A O 1
ATOM 1593 N N . GLU A 1 200 ? -0.392 -3.890 -4.103 1.00 93.88 200 GLU A N 1
ATOM 1594 C CA . GLU A 1 200 ? 0.726 -4.504 -4.824 1.00 93.88 200 GLU A CA 1
ATOM 1595 C C . GLU A 1 200 ? 0.766 -4.022 -6.276 1.00 93.88 200 GLU A C 1
ATOM 1597 O O . GLU A 1 200 ? 1.779 -3.502 -6.728 1.00 93.88 200 GLU A O 1
ATOM 1602 N N . ILE A 1 201 ? -0.349 -4.080 -7.006 1.00 91.31 201 ILE A N 1
ATOM 1603 C CA . ILE A 1 201 ? -0.397 -3.591 -8.392 1.00 91.31 201 ILE A CA 1
ATOM 1604 C C . ILE A 1 201 ? -0.029 -2.099 -8.470 1.00 91.31 201 ILE A C 1
ATOM 1606 O O . ILE A 1 201 ? 0.721 -1.692 -9.360 1.00 91.31 201 ILE A O 1
ATOM 1610 N N . LEU A 1 202 ? -0.521 -1.280 -7.535 1.00 89.38 202 LEU A N 1
ATOM 1611 C CA . LEU A 1 202 ? -0.257 0.163 -7.521 1.00 89.38 202 LEU A CA 1
ATOM 1612 C C . LEU A 1 202 ? 1.205 0.497 -7.245 1.00 89.38 202 LEU A C 1
ATOM 1614 O O . LEU A 1 202 ? 1.798 1.306 -7.963 1.00 89.38 202 LEU A O 1
ATOM 1618 N N . LEU A 1 203 ? 1.790 -0.129 -6.223 1.00 91.94 203 LEU A N 1
ATOM 1619 C CA . LEU A 1 203 ? 3.200 0.051 -5.912 1.00 91.94 203 LEU A CA 1
ATOM 1620 C C . LEU A 1 203 ? 4.063 -0.443 -7.080 1.00 91.94 203 LEU A C 1
ATOM 1622 O O . LEU A 1 203 ? 5.018 0.224 -7.466 1.00 91.94 203 LEU A O 1
ATOM 1626 N N . GLY A 1 204 ? 3.705 -1.578 -7.684 1.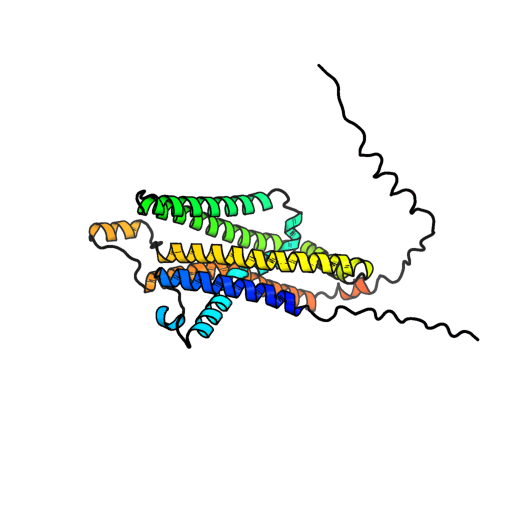00 91.44 204 GLY A N 1
ATOM 1627 C CA . GLY A 1 204 ? 4.431 -2.179 -8.802 1.00 91.44 204 GLY A CA 1
ATOM 1628 C C . GLY A 1 204 ? 4.431 -1.281 -10.027 1.00 91.44 204 GLY A C 1
ATOM 1629 O O . GLY A 1 204 ? 5.479 -1.047 -10.623 1.00 91.44 204 GLY A O 1
ATOM 1630 N N . LEU A 1 205 ? 3.282 -0.692 -10.354 1.00 87.19 205 LEU A N 1
ATOM 1631 C CA . LEU A 1 205 ? 3.177 0.292 -11.424 1.00 87.19 205 LEU A CA 1
ATOM 1632 C C . LEU A 1 205 ? 4.033 1.538 -11.143 1.00 87.19 205 LEU A C 1
ATOM 1634 O O . LEU A 1 205 ? 4.736 2.014 -12.036 1.00 87.19 205 LEU A O 1
ATOM 1638 N N . GLY A 1 206 ? 4.013 2.039 -9.905 1.00 87.38 206 GLY A N 1
ATOM 1639 C CA . GLY A 1 206 ? 4.853 3.159 -9.481 1.00 87.38 206 GLY A CA 1
ATOM 1640 C C . GLY A 1 206 ? 6.345 2.876 -9.661 1.00 87.38 206 GLY A C 1
ATOM 1641 O O . GLY A 1 206 ? 7.063 3.688 -10.245 1.00 87.38 206 GLY A O 1
ATOM 1642 N N . LEU A 1 207 ? 6.796 1.696 -9.229 1.00 88.44 207 LEU A N 1
ATOM 1643 C CA . LEU A 1 207 ? 8.178 1.240 -9.392 1.00 88.44 207 LEU A CA 1
ATOM 1644 C C . LEU A 1 207 ? 8.563 1.060 -10.862 1.00 88.44 207 LEU A C 1
ATOM 1646 O O . LEU A 1 207 ? 9.644 1.484 -11.265 1.00 88.44 207 LEU A O 1
ATOM 1650 N N . TYR A 1 208 ? 7.677 0.486 -11.678 1.00 86.06 208 TYR A N 1
ATOM 1651 C CA . TYR A 1 208 ? 7.909 0.330 -13.113 1.00 86.06 208 TYR A CA 1
ATOM 1652 C C . TYR A 1 208 ? 8.160 1.677 -13.791 1.00 86.06 208 TYR A C 1
ATOM 1654 O O . TYR A 1 208 ? 9.141 1.847 -14.513 1.00 86.06 208 TYR A O 1
ATOM 1662 N N . ILE A 1 209 ? 7.291 2.652 -13.527 1.00 80.88 209 ILE A N 1
ATOM 1663 C CA . ILE A 1 209 ? 7.378 3.989 -14.118 1.00 80.88 209 ILE A CA 1
ATOM 1664 C C . ILE A 1 209 ? 8.620 4.717 -13.620 1.00 80.88 209 ILE A C 1
ATOM 1666 O O . ILE A 1 209 ? 9.346 5.284 -14.431 1.00 80.88 209 ILE A O 1
ATOM 1670 N N . SER A 1 210 ? 8.899 4.649 -12.317 1.00 81.44 210 SER A N 1
ATOM 1671 C CA . SER A 1 210 ? 10.109 5.231 -11.734 1.00 81.44 210 SER A CA 1
ATOM 1672 C C . SER A 1 210 ? 11.386 4.630 -12.324 1.00 81.44 210 SER A C 1
ATOM 1674 O O . SER A 1 210 ? 12.357 5.346 -12.515 1.00 81.44 210 SER A O 1
ATOM 1676 N N . GLY A 1 211 ? 11.403 3.330 -12.630 1.00 78.75 211 GLY A N 1
ATOM 1677 C CA . GLY A 1 211 ? 12.555 2.675 -13.253 1.00 78.75 211 GLY A CA 1
ATOM 1678 C C . GLY A 1 211 ? 12.717 2.983 -14.745 1.00 78.75 211 GLY A C 1
ATOM 1679 O O . GLY A 1 211 ? 13.811 2.837 -15.281 1.00 78.75 211 GLY A O 1
ATOM 1680 N N . LYS A 1 212 ? 11.640 3.390 -15.431 1.00 77.06 212 LYS A N 1
ATOM 1681 C CA . LYS A 1 212 ? 11.640 3.688 -16.874 1.00 77.06 212 LYS A CA 1
ATOM 1682 C C . LYS A 1 212 ? 11.745 5.163 -17.213 1.00 77.06 212 LYS A C 1
ATOM 1684 O O . LYS A 1 212 ? 12.087 5.495 -18.344 1.00 77.06 212 LYS A O 1
ATOM 1689 N N . ILE A 1 213 ? 11.447 6.038 -16.265 1.00 70.94 213 ILE A N 1
ATOM 1690 C CA . ILE A 1 213 ? 11.474 7.476 -16.468 1.00 70.94 213 ILE A CA 1
ATOM 1691 C C . ILE A 1 213 ? 12.381 8.074 -15.416 1.00 70.94 213 ILE A C 1
ATOM 1693 O O . ILE A 1 213 ? 12.063 8.076 -14.231 1.00 70.94 213 ILE A O 1
ATOM 1697 N N . SER A 1 214 ? 13.484 8.656 -15.877 1.00 61.00 214 SER A N 1
ATOM 1698 C CA . SER A 1 214 ? 14.278 9.567 -15.069 1.00 61.00 214 SER A CA 1
ATOM 1699 C C . SER A 1 214 ? 13.379 10.716 -14.605 1.00 61.00 214 SER A C 1
ATOM 1701 O O . SER A 1 214 ? 13.123 11.645 -15.366 1.00 61.00 214 SER A O 1
ATOM 1703 N N . LEU A 1 215 ? 12.934 10.692 -13.345 1.00 58.56 215 LEU A N 1
ATOM 1704 C CA . LEU A 1 215 ? 12.195 11.782 -12.67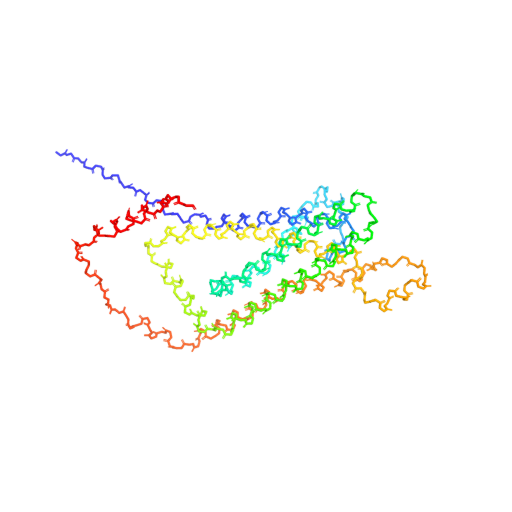6 1.00 58.56 215 LEU A CA 1
ATOM 1705 C C . LEU A 1 215 ? 13.050 13.057 -12.476 1.00 58.56 215 LEU A C 1
ATOM 1707 O O . LEU A 1 215 ? 12.756 13.897 -11.626 1.00 58.56 215 LEU A O 1
ATOM 1711 N N . ILE A 1 216 ? 14.143 13.195 -13.229 1.00 53.28 216 ILE A N 1
ATOM 1712 C CA . ILE A 1 216 ? 15.082 14.306 -13.153 1.00 53.28 216 ILE A CA 1
ATOM 1713 C C . ILE A 1 216 ? 14.371 15.579 -13.646 1.00 53.28 216 ILE A C 1
ATOM 1715 O O . ILE A 1 216 ? 13.703 15.546 -14.682 1.00 53.28 216 ILE A O 1
ATOM 1719 N N . PRO A 1 217 ? 14.503 16.714 -12.936 1.00 52.34 217 PRO A N 1
ATOM 1720 C CA . PRO A 1 217 ? 13.837 17.951 -13.313 1.00 52.34 217 PRO A CA 1
ATOM 1721 C C . PRO A 1 217 ? 14.211 18.421 -14.735 1.00 52.34 217 PRO A C 1
ATOM 1723 O O . PRO A 1 217 ? 15.361 18.257 -15.158 1.00 52.34 217 PRO A O 1
ATOM 1726 N N . PRO A 1 218 ? 13.287 19.095 -15.452 1.00 49.88 218 PRO A N 1
ATOM 1727 C CA . PRO A 1 218 ? 13.456 19.497 -16.856 1.00 49.88 218 PRO A CA 1
ATOM 1728 C C . PRO A 1 218 ? 14.726 20.310 -17.154 1.00 49.88 218 PRO A C 1
ATOM 1730 O O . PRO A 1 218 ? 15.233 20.287 -18.274 1.00 49.88 218 PRO A O 1
ATOM 1733 N N . GLY A 1 219 ? 15.262 21.016 -16.152 1.00 48.75 219 GLY A N 1
ATOM 1734 C CA . GLY A 1 219 ? 16.497 21.795 -16.273 1.00 48.75 219 GLY A CA 1
ATOM 1735 C C . GLY A 1 219 ? 17.746 20.955 -16.565 1.00 48.75 219 GLY A C 1
ATOM 1736 O O . GLY A 1 219 ? 18.645 21.443 -17.240 1.00 48.75 219 GLY A O 1
ATOM 1737 N N . LEU A 1 220 ? 17.786 19.689 -16.130 1.00 48.66 220 LEU A N 1
ATOM 1738 C CA . LEU A 1 220 ? 18.877 18.757 -16.446 1.00 48.66 220 LEU A CA 1
ATOM 1739 C C . LEU A 1 220 ? 18.657 18.021 -17.780 1.00 48.66 220 LEU A C 1
ATOM 1741 O O . LEU A 1 220 ? 19.623 17.634 -18.430 1.00 48.66 220 LEU A O 1
ATOM 1745 N N . ILE A 1 221 ? 17.403 17.876 -18.227 1.00 50.22 221 ILE A N 1
ATOM 1746 C CA . ILE A 1 221 ? 17.058 17.244 -19.513 1.00 50.22 221 ILE A CA 1
ATOM 1747 C C . ILE A 1 221 ? 17.594 18.076 -20.688 1.00 50.22 221 ILE A C 1
ATOM 1749 O O . ILE A 1 221 ? 18.126 17.515 -21.642 1.00 50.22 221 ILE A O 1
ATOM 1753 N N . LYS A 1 222 ? 17.568 19.412 -20.580 1.00 49.75 222 LYS A N 1
ATOM 1754 C CA . LYS A 1 222 ? 18.206 20.296 -21.571 1.00 49.75 222 LYS A CA 1
ATOM 1755 C C . LYS A 1 222 ? 19.717 20.086 -21.681 1.00 49.75 222 LYS A C 1
ATOM 1757 O O . LYS A 1 222 ? 20.257 20.226 -22.770 1.00 49.75 222 LYS A O 1
ATOM 1762 N N . ALA A 1 223 ? 20.400 19.736 -20.591 1.00 50.00 223 ALA A N 1
ATOM 1763 C CA . ALA A 1 223 ? 21.828 19.425 -20.643 1.00 50.00 223 ALA A CA 1
ATOM 1764 C C . ALA A 1 223 ? 22.093 18.081 -21.350 1.00 50.00 223 ALA A C 1
ATOM 1766 O O . ALA A 1 223 ? 23.042 17.979 -22.119 1.00 50.00 223 ALA A O 1
ATOM 1767 N N . CYS A 1 224 ? 21.217 17.087 -21.153 1.00 49.31 224 CYS A N 1
ATOM 1768 C CA . CYS A 1 224 ? 21.256 15.795 -21.850 1.00 49.31 224 CYS A CA 1
ATOM 1769 C C . CYS A 1 224 ? 21.017 15.923 -23.366 1.00 49.31 224 CYS A C 1
ATOM 1771 O O . CYS A 1 224 ? 21.743 15.333 -24.161 1.00 49.31 224 CYS A O 1
ATOM 1773 N N . GLU A 1 225 ? 20.014 16.706 -23.774 1.00 50.22 225 GLU A N 1
ATOM 1774 C CA . GLU A 1 225 ? 19.636 16.877 -25.186 1.00 50.22 225 GLU A CA 1
ATOM 1775 C C . GLU A 1 225 ? 20.741 17.570 -26.003 1.00 50.22 225 GLU A C 1
ATOM 1777 O O . GLU A 1 225 ? 21.001 17.195 -27.144 1.00 50.22 225 GLU A O 1
ATOM 1782 N N . ILE A 1 226 ? 21.469 18.511 -25.387 1.00 53.78 226 ILE A N 1
ATOM 1783 C CA . ILE A 1 226 ? 22.622 19.193 -26.000 1.00 53.78 226 ILE A CA 1
ATOM 1784 C C . ILE A 1 226 ? 23.804 18.230 -26.235 1.00 53.78 226 ILE A C 1
ATOM 1786 O O . ILE A 1 226 ? 24.612 18.463 -27.132 1.00 53.78 226 ILE A O 1
ATOM 1790 N N . SER A 1 227 ? 23.912 17.133 -25.477 1.00 54.06 227 SER A N 1
ATOM 1791 C CA . SER A 1 227 ? 25.005 16.156 -25.604 1.00 54.06 227 SER A CA 1
ATOM 1792 C C . SER A 1 227 ? 24.713 14.983 -26.549 1.00 54.06 227 SER A C 1
ATOM 1794 O O . SER A 1 227 ? 25.605 14.168 -26.777 1.00 54.06 227 SER A O 1
ATOM 1796 N N . GLY A 1 228 ? 23.503 14.875 -27.111 1.00 48.12 228 GLY A N 1
ATOM 1797 C CA . GLY A 1 228 ? 23.147 13.807 -28.059 1.00 48.12 228 GLY A CA 1
ATOM 1798 C C . GLY A 1 228 ? 23.173 12.383 -27.480 1.00 48.12 228 GLY A C 1
ATOM 1799 O O . GLY A 1 228 ? 23.105 11.415 -28.235 1.00 48.12 228 GLY A O 1
ATOM 1800 N N . SER A 1 229 ? 23.273 12.231 -26.157 1.00 48.97 229 SER A N 1
ATOM 1801 C CA . SER A 1 229 ? 23.313 10.941 -25.468 1.00 48.97 229 SER A CA 1
ATOM 1802 C C . SER A 1 229 ? 21.916 10.511 -25.008 1.00 48.97 229 SER A C 1
ATOM 1804 O O . SER A 1 229 ? 21.134 11.309 -24.490 1.00 48.97 229 SER A O 1
ATOM 1806 N N . GLN A 1 230 ? 21.585 9.225 -25.180 1.00 48.09 230 GLN A N 1
ATOM 1807 C CA . GLN A 1 230 ? 20.387 8.647 -24.566 1.00 48.09 230 GLN A CA 1
ATOM 1808 C C . GLN A 1 230 ? 20.548 8.683 -23.040 1.00 48.09 230 GLN A C 1
ATOM 1810 O O . GLN A 1 230 ? 21.368 7.960 -22.480 1.00 48.09 230 GLN A O 1
ATOM 1815 N N . CYS A 1 231 ? 19.774 9.536 -22.367 1.00 51.81 231 CYS A N 1
ATOM 1816 C CA . CYS A 1 231 ? 19.738 9.608 -20.907 1.00 51.81 231 CYS A CA 1
ATOM 1817 C C . CYS A 1 231 ? 18.825 8.512 -20.344 1.00 51.81 231 CYS A C 1
ATOM 1819 O O . CYS A 1 231 ? 17.749 8.788 -19.810 1.00 51.81 231 CYS A O 1
ATOM 1821 N N . GLU A 1 232 ? 19.257 7.254 -20.465 1.00 55.69 232 GLU A N 1
ATOM 1822 C CA . GLU A 1 232 ? 18.754 6.223 -19.560 1.00 55.69 232 GLU A CA 1
ATOM 1823 C C . GLU A 1 232 ? 19.220 6.561 -18.133 1.00 55.69 232 GLU A C 1
ATOM 1825 O O . GLU A 1 232 ? 20.361 7.007 -17.950 1.00 55.69 232 GLU A O 1
ATOM 1830 N N . PRO A 1 233 ? 18.354 6.421 -17.111 1.00 58.12 233 PRO A N 1
ATOM 1831 C CA . PRO A 1 233 ? 18.777 6.600 -15.731 1.00 58.12 233 PRO A CA 1
ATOM 1832 C C . PRO A 1 233 ? 19.967 5.681 -15.462 1.00 58.12 233 PRO A C 1
ATOM 1834 O O . PRO A 1 233 ? 19.914 4.479 -15.720 1.00 58.12 233 PRO A O 1
ATOM 1837 N N . THR A 1 234 ? 21.053 6.235 -14.925 1.00 64.06 234 THR A N 1
ATOM 1838 C CA . THR A 1 234 ? 22.145 5.393 -14.435 1.00 64.06 234 THR A CA 1
ATOM 1839 C C . THR A 1 234 ? 21.588 4.466 -13.356 1.00 64.06 234 THR A C 1
ATOM 1841 O O . THR A 1 234 ? 20.704 4.874 -12.595 1.00 64.06 234 THR A O 1
ATOM 1844 N N . SER A 1 235 ? 22.110 3.239 -13.262 1.00 68.44 235 SER A N 1
ATOM 1845 C CA . SER A 1 235 ? 21.658 2.237 -12.279 1.00 68.44 235 SER A CA 1
ATOM 1846 C C . SER A 1 235 ? 21.497 2.837 -10.869 1.00 68.44 235 SER A C 1
ATOM 1848 O O . SER A 1 235 ? 20.462 2.671 -10.224 1.00 68.44 235 SER A O 1
ATOM 1850 N N . SER A 1 236 ? 22.445 3.678 -10.443 1.00 74.06 236 SER A N 1
ATOM 1851 C CA . SER A 1 236 ? 22.403 4.377 -9.153 1.00 74.06 236 SER A CA 1
ATOM 1852 C C . SER A 1 236 ? 21.215 5.336 -9.001 1.00 74.06 236 SER A C 1
ATOM 1854 O O . SER A 1 236 ? 20.597 5.383 -7.940 1.00 74.06 236 SER A O 1
ATOM 1856 N N . THR A 1 237 ? 20.863 6.100 -10.041 1.00 73.75 237 THR A N 1
ATOM 1857 C CA . THR A 1 237 ? 19.714 7.024 -9.987 1.00 73.75 237 THR A CA 1
ATOM 1858 C C . THR A 1 237 ? 18.380 6.288 -9.929 1.00 73.75 237 THR A C 1
ATOM 1860 O O . THR A 1 237 ? 17.517 6.681 -9.144 1.00 73.75 237 THR A O 1
ATOM 1863 N N . ALA A 1 238 ? 18.231 5.191 -10.678 1.00 74.88 238 ALA A N 1
ATOM 1864 C CA . ALA A 1 238 ? 17.034 4.354 -10.637 1.00 74.88 238 ALA A CA 1
ATOM 1865 C C . ALA A 1 238 ? 16.840 3.718 -9.250 1.00 74.88 238 ALA A C 1
ATOM 1867 O O . ALA A 1 238 ? 15.740 3.753 -8.703 1.00 74.88 238 ALA A O 1
ATOM 1868 N N . ILE A 1 239 ? 17.920 3.218 -8.633 1.00 79.75 239 ILE A N 1
ATOM 1869 C CA . ILE A 1 239 ? 17.884 2.666 -7.270 1.00 79.75 239 ILE A CA 1
ATOM 1870 C C . ILE A 1 239 ? 17.439 3.728 -6.258 1.00 79.75 239 ILE A C 1
ATOM 1872 O O . ILE A 1 239 ? 16.555 3.464 -5.444 1.00 79.75 239 ILE A O 1
ATOM 1876 N N . ILE A 1 240 ? 18.008 4.938 -6.313 1.00 81.88 240 ILE A N 1
ATOM 1877 C CA . ILE A 1 240 ? 17.637 6.031 -5.399 1.00 81.88 240 ILE A CA 1
ATOM 1878 C C . ILE A 1 240 ? 16.159 6.402 -5.562 1.00 81.88 240 ILE A C 1
ATOM 1880 O O . ILE A 1 240 ? 15.458 6.558 -4.565 1.00 81.88 240 ILE A O 1
ATOM 1884 N N . GLN A 1 241 ? 15.664 6.515 -6.796 1.00 81.75 241 GLN A N 1
ATOM 1885 C CA . GLN A 1 241 ? 14.257 6.837 -7.051 1.00 81.75 241 GLN A CA 1
ATOM 1886 C C . GLN A 1 241 ? 13.318 5.743 -6.525 1.00 81.75 241 GLN A C 1
ATOM 1888 O O . GLN A 1 241 ? 12.351 6.056 -5.828 1.00 81.75 241 GLN A O 1
ATOM 1893 N N . THR A 1 242 ? 13.650 4.471 -6.766 1.00 83.50 242 THR A N 1
ATOM 1894 C CA . THR A 1 242 ? 12.939 3.319 -6.194 1.00 83.50 242 THR A CA 1
ATOM 1895 C C . THR A 1 242 ? 12.893 3.397 -4.666 1.00 83.50 242 THR A C 1
ATOM 1897 O O . THR A 1 242 ? 11.821 3.261 -4.075 1.00 83.50 242 THR A O 1
ATOM 1900 N N . LEU A 1 243 ? 14.028 3.668 -4.011 1.00 85.38 243 LEU A N 1
ATOM 1901 C CA . LEU A 1 243 ? 14.098 3.788 -2.552 1.00 85.38 243 LEU A CA 1
ATOM 1902 C C . LEU A 1 243 ? 13.233 4.939 -2.028 1.00 85.38 243 LEU A C 1
ATOM 1904 O O . LEU A 1 243 ? 12.485 4.749 -1.072 1.00 85.38 243 LEU A O 1
ATOM 1908 N N . VAL A 1 244 ? 13.290 6.112 -2.661 1.00 86.94 244 VAL A N 1
ATOM 1909 C CA . VAL A 1 244 ? 12.466 7.268 -2.276 1.00 86.94 244 VAL A CA 1
ATOM 1910 C C . VAL A 1 244 ? 10.977 6.954 -2.415 1.00 86.94 244 VAL A C 1
ATOM 1912 O O . VAL A 1 244 ? 10.207 7.261 -1.505 1.00 86.94 244 VAL A O 1
ATOM 1915 N N . LEU A 1 245 ? 10.562 6.306 -3.508 1.00 88.69 245 LEU A N 1
ATOM 1916 C CA . LEU A 1 245 ? 9.166 5.921 -3.721 1.00 88.69 245 LEU A CA 1
ATOM 1917 C C . LEU A 1 245 ? 8.689 4.946 -2.639 1.00 88.69 245 LEU A C 1
ATOM 1919 O O . LEU A 1 245 ? 7.631 5.162 -2.046 1.00 88.69 245 LEU A O 1
ATOM 1923 N N . VAL A 1 246 ? 9.485 3.916 -2.334 1.00 90.56 246 VAL A N 1
ATOM 1924 C CA . VAL A 1 246 ? 9.177 2.959 -1.261 1.00 90.56 246 VAL A CA 1
ATOM 1925 C C . VAL A 1 246 ? 9.093 3.666 0.092 1.00 90.56 246 VAL A C 1
ATOM 1927 O O . VAL A 1 246 ? 8.152 3.418 0.841 1.00 90.56 246 VAL A O 1
ATOM 1930 N N . LEU A 1 247 ? 10.011 4.587 0.400 1.00 91.00 247 LEU A N 1
ATOM 1931 C CA . LEU A 1 247 ? 9.974 5.361 1.644 1.00 91.00 247 LEU A CA 1
ATOM 1932 C C . LEU A 1 247 ? 8.690 6.191 1.755 1.00 91.00 247 LEU A C 1
ATOM 1934 O O . LEU A 1 247 ? 7.996 6.103 2.766 1.00 91.00 247 LEU A O 1
ATOM 1938 N N . ILE A 1 248 ? 8.325 6.939 0.712 1.00 90.06 248 ILE A N 1
ATOM 1939 C CA . ILE A 1 248 ? 7.076 7.716 0.678 1.00 90.06 248 ILE A CA 1
ATOM 1940 C C . ILE A 1 248 ? 5.856 6.803 0.882 1.00 90.06 248 ILE A C 1
ATOM 1942 O O . ILE A 1 248 ? 4.922 7.180 1.591 1.00 90.06 248 ILE A O 1
ATOM 1946 N N . TRP A 1 249 ? 5.881 5.596 0.309 1.00 92.75 249 TRP A N 1
ATOM 1947 C CA . TRP A 1 249 ? 4.808 4.610 0.437 1.00 92.75 249 TRP A CA 1
ATOM 1948 C C . TRP A 1 249 ? 4.641 4.084 1.869 1.00 92.75 249 TRP A C 1
ATOM 1950 O O . TRP A 1 249 ? 3.513 3.954 2.347 1.00 92.75 249 TRP A O 1
ATOM 1960 N N . ILE A 1 250 ? 5.746 3.789 2.567 1.00 93.44 250 ILE A N 1
ATOM 1961 C CA . ILE A 1 250 ? 5.710 3.145 3.891 1.00 93.44 250 ILE A CA 1
ATOM 1962 C C . ILE A 1 250 ? 5.661 4.130 5.063 1.00 93.44 250 ILE A C 1
ATOM 1964 O O . ILE A 1 250 ? 5.139 3.767 6.118 1.00 93.44 250 ILE A O 1
ATOM 1968 N N . ILE A 1 251 ? 6.178 5.357 4.911 1.00 92.81 251 ILE A N 1
ATOM 1969 C CA . ILE A 1 251 ? 6.284 6.347 6.001 1.00 92.81 251 ILE A CA 1
ATOM 1970 C C . ILE A 1 251 ? 4.941 6.585 6.713 1.00 92.81 251 ILE A C 1
ATOM 1972 O O . ILE A 1 251 ? 4.925 6.539 7.945 1.00 92.81 251 ILE A O 1
ATOM 1976 N N . PRO A 1 252 ? 3.804 6.789 6.015 1.00 90.56 252 PRO A N 1
ATOM 1977 C CA . PRO A 1 252 ? 2.522 6.975 6.690 1.00 90.56 252 PRO A CA 1
ATOM 1978 C C . PRO A 1 252 ? 2.108 5.763 7.531 1.00 90.56 252 PRO A C 1
ATOM 1980 O O . PRO A 1 252 ? 1.569 5.935 8.621 1.00 90.56 252 PRO A O 1
ATOM 1983 N N . GLY A 1 253 ? 2.390 4.545 7.058 1.00 90.75 253 GLY A N 1
ATOM 1984 C CA . GLY A 1 253 ? 2.158 3.314 7.814 1.00 90.75 253 GLY A CA 1
ATOM 1985 C C . GLY A 1 253 ? 3.072 3.208 9.037 1.00 90.75 253 GLY A C 1
ATOM 1986 O O . GLY A 1 253 ? 2.599 2.912 10.130 1.00 90.75 253 GLY A O 1
ATOM 1987 N N . ALA A 1 254 ? 4.360 3.525 8.889 1.00 92.12 254 ALA A N 1
ATOM 1988 C CA . ALA A 1 254 ? 5.315 3.543 9.998 1.00 92.12 254 ALA A CA 1
ATOM 1989 C C . ALA A 1 254 ? 4.946 4.582 11.074 1.00 92.12 254 ALA A C 1
ATOM 1991 O O . ALA A 1 254 ? 5.077 4.313 12.266 1.00 92.12 254 ALA A O 1
ATOM 1992 N N . ALA A 1 255 ? 4.411 5.741 10.678 1.00 91.50 255 ALA A N 1
ATOM 1993 C CA . ALA A 1 255 ? 3.944 6.762 11.615 1.00 91.50 255 ALA A CA 1
ATOM 1994 C C . ALA A 1 255 ? 2.819 6.252 12.535 1.00 91.50 255 ALA A C 1
ATOM 1996 O O . ALA A 1 255 ? 2.754 6.646 13.697 1.00 91.50 255 ALA A O 1
ATOM 1997 N N . VAL A 1 256 ? 1.969 5.335 12.059 1.00 90.62 256 VAL A N 1
ATOM 1998 C CA . VAL A 1 256 ? 0.913 4.717 12.882 1.00 90.62 256 VAL A CA 1
ATOM 1999 C C . VAL A 1 256 ? 1.501 3.945 14.058 1.00 90.62 256 VAL A C 1
ATOM 2001 O O . VAL A 1 256 ? 0.919 3.973 15.137 1.00 90.62 256 VAL A O 1
ATOM 2004 N N . TRP A 1 257 ? 2.648 3.283 13.879 1.00 90.75 257 TRP A N 1
ATOM 2005 C CA . TRP A 1 257 ? 3.323 2.584 14.974 1.00 90.75 257 TRP A CA 1
ATOM 2006 C C . TRP A 1 257 ? 3.752 3.561 16.073 1.00 90.75 257 TRP A C 1
ATOM 2008 O O . TRP A 1 257 ? 3.414 3.351 17.234 1.00 90.75 257 TRP A O 1
ATOM 2018 N N . ALA A 1 258 ? 4.400 4.670 15.701 1.00 88.44 258 ALA A N 1
ATOM 2019 C CA . ALA A 1 258 ? 4.833 5.685 16.662 1.00 88.44 258 ALA A CA 1
ATOM 2020 C C . ALA A 1 258 ? 3.647 6.277 17.439 1.00 88.44 258 ALA A C 1
ATOM 2022 O O . ALA A 1 258 ? 3.720 6.467 18.652 1.00 88.44 258 ALA A O 1
ATOM 2023 N N . ILE A 1 259 ? 2.528 6.516 16.750 1.00 86.12 259 ILE A N 1
ATOM 2024 C CA . ILE A 1 259 ? 1.313 7.009 17.398 1.00 86.12 259 ILE A CA 1
ATOM 2025 C C . ILE A 1 259 ? 0.680 5.936 18.291 1.00 86.12 259 ILE A C 1
ATOM 2027 O O . ILE A 1 259 ? 0.215 6.253 19.378 1.00 86.12 259 ILE A O 1
ATOM 2031 N N . GLY A 1 260 ? 0.697 4.669 17.878 1.00 85.69 260 GLY A N 1
ATOM 2032 C CA . GLY A 1 260 ? 0.252 3.551 18.709 1.00 85.69 260 GLY A CA 1
ATOM 2033 C C . GLY A 1 260 ? 1.013 3.480 20.033 1.00 85.69 260 GLY A C 1
ATOM 2034 O O . GLY A 1 260 ? 0.382 3.392 21.081 1.00 85.69 260 GLY A O 1
ATOM 2035 N N . CYS A 1 261 ? 2.342 3.618 19.998 1.00 88.50 261 CYS A N 1
ATOM 2036 C CA . CYS A 1 261 ? 3.166 3.683 21.208 1.00 88.50 261 CYS A CA 1
ATOM 2037 C C . CYS A 1 261 ? 2.814 4.888 22.091 1.00 88.50 261 CYS A C 1
ATOM 2039 O O . CYS A 1 261 ? 2.799 4.774 23.314 1.00 88.50 261 CYS A O 1
ATOM 2041 N N . HIS A 1 262 ? 2.513 6.041 21.488 1.00 85.69 262 HIS A N 1
ATOM 2042 C CA . HIS A 1 262 ? 2.086 7.220 22.238 1.00 85.69 262 HIS A CA 1
ATOM 2043 C C . HIS A 1 262 ? 0.732 7.007 22.928 1.00 85.69 262 HIS A C 1
ATOM 2045 O O . HIS A 1 262 ? 0.602 7.300 24.112 1.00 85.69 262 HIS A O 1
ATOM 2051 N N . LEU A 1 263 ? -0.246 6.430 22.223 1.00 82.25 263 LEU A N 1
ATOM 2052 C CA . LEU A 1 263 ? -1.549 6.091 22.798 1.00 82.25 263 LEU A CA 1
ATOM 2053 C C . LEU A 1 263 ? -1.417 5.059 23.925 1.00 82.25 263 LEU A C 1
ATOM 2055 O O . LEU A 1 263 ? -2.047 5.206 24.963 1.00 82.25 263 LEU A O 1
ATOM 2059 N N . GLU A 1 264 ? -0.575 4.037 23.755 1.00 84.56 264 GLU A N 1
ATOM 2060 C CA . GLU A 1 264 ? -0.285 3.045 24.799 1.00 84.56 264 GLU A CA 1
ATOM 2061 C C . GLU A 1 264 ? 0.313 3.682 26.056 1.00 84.56 264 GLU A C 1
ATOM 2063 O O . GLU A 1 264 ? -0.089 3.357 27.175 1.00 84.56 264 GLU A O 1
ATOM 2068 N N . TYR A 1 265 ? 1.220 4.643 25.876 1.00 86.62 265 TYR A N 1
ATOM 2069 C CA . TYR A 1 265 ? 1.746 5.432 26.979 1.00 86.62 265 TYR A CA 1
ATOM 2070 C C . TYR A 1 265 ? 0.642 6.230 27.689 1.00 86.62 265 TYR A C 1
ATOM 2072 O O . TYR A 1 265 ? 0.568 6.183 28.917 1.00 86.62 265 TYR A O 1
ATOM 2080 N N . GLU A 1 266 ? -0.237 6.916 26.950 1.00 81.69 266 GLU A N 1
ATOM 2081 C CA . GLU A 1 266 ? -1.379 7.630 27.541 1.00 81.69 266 GLU A CA 1
ATOM 2082 C C . GLU A 1 266 ? -2.311 6.674 28.306 1.00 81.69 266 GLU A C 1
ATOM 2084 O O . GLU A 1 266 ? -2.713 6.986 29.427 1.00 81.69 266 GLU A O 1
ATOM 2089 N N . PHE A 1 267 ? -2.571 5.469 27.780 1.00 73.94 267 PHE A N 1
ATOM 2090 C CA . PHE A 1 267 ? -3.389 4.455 28.460 1.00 73.94 267 PHE A CA 1
ATOM 2091 C C . PHE A 1 267 ? -2.817 4.003 29.791 1.00 73.94 267 PHE A C 1
ATOM 2093 O O . PHE A 1 267 ? -3.567 3.832 30.750 1.00 73.94 267 PHE A O 1
ATOM 2100 N N . ALA A 1 268 ? -1.503 3.809 29.864 1.00 80.56 268 ALA A N 1
ATOM 2101 C CA . ALA A 1 268 ? -0.861 3.394 31.104 1.00 80.56 268 ALA A CA 1
ATOM 2102 C C . ALA A 1 268 ? -0.983 4.455 32.216 1.00 80.56 268 ALA A C 1
ATOM 2104 O O . ALA A 1 268 ? -0.872 4.117 33.394 1.00 80.56 268 ALA A O 1
ATOM 2105 N N . HIS A 1 269 ? -1.223 5.721 31.853 1.00 79.44 269 HIS A N 1
ATOM 2106 C CA . HIS A 1 269 ? -1.243 6.853 32.781 1.00 79.44 269 HIS A CA 1
ATOM 2107 C C . HIS A 1 269 ? -2.643 7.441 33.019 1.00 79.44 269 HIS A C 1
ATOM 2109 O O . HIS A 1 269 ? -2.825 8.201 33.976 1.00 79.44 269 HIS A O 1
ATOM 2115 N N . ASP A 1 270 ? -3.649 7.087 32.215 1.00 71.38 270 ASP A N 1
ATOM 2116 C CA . ASP A 1 270 ? -5.021 7.548 32.422 1.00 71.38 270 ASP A CA 1
ATOM 2117 C C . ASP A 1 270 ? -5.725 6.771 33.554 1.00 71.38 270 ASP A C 1
ATOM 2119 O O . ASP A 1 270 ? -6.337 5.715 33.381 1.00 71.38 270 ASP A O 1
ATOM 2123 N N . THR A 1 271 ? -5.663 7.342 34.758 1.00 61.97 271 THR A N 1
ATOM 2124 C CA . THR A 1 271 ? -6.310 6.812 35.971 1.00 61.97 271 THR A CA 1
ATOM 2125 C C . THR A 1 271 ? -7.839 6.951 35.980 1.00 61.97 271 THR A C 1
ATOM 2127 O O . THR A 1 271 ? -8.493 6.431 36.891 1.00 61.97 271 THR A O 1
ATOM 2130 N N . THR A 1 272 ? -8.445 7.628 34.997 1.00 64.19 272 THR A N 1
ATOM 2131 C CA . THR A 1 272 ? -9.903 7.829 34.951 1.00 64.19 272 THR A CA 1
ATOM 2132 C C . THR A 1 272 ? -10.662 6.600 34.442 1.00 64.19 272 THR A C 1
ATOM 2134 O O . THR A 1 272 ? -11.806 6.377 34.847 1.00 64.19 272 THR A O 1
ATOM 2137 N N . ILE A 1 273 ? -10.012 5.745 33.645 1.00 56.38 273 ILE A N 1
ATOM 2138 C CA . ILE A 1 273 ? -10.620 4.553 33.030 1.00 56.38 273 ILE A CA 1
ATOM 2139 C C . ILE A 1 273 ? -10.936 3.474 34.080 1.00 56.38 273 ILE A C 1
ATOM 2141 O O . ILE A 1 273 ? -11.980 2.832 34.017 1.00 56.38 273 ILE A O 1
ATOM 2145 N N . GLY A 1 274 ? -10.111 3.333 35.122 1.00 52.47 274 GLY A N 1
ATOM 2146 C CA . GLY A 1 274 ? -10.369 2.378 36.209 1.00 52.47 274 GLY A CA 1
ATOM 2147 C C . GLY A 1 274 ? -11.595 2.709 37.073 1.00 52.47 274 GLY A C 1
ATOM 2148 O O . GLY A 1 274 ? -12.071 1.851 37.814 1.00 52.47 274 GLY A O 1
ATOM 2149 N N . LYS A 1 275 ? -12.125 3.940 36.998 1.00 47.78 275 LYS A N 1
ATOM 2150 C CA . LYS A 1 275 ? -13.284 4.377 37.795 1.00 47.78 275 LYS A CA 1
ATOM 2151 C C . LYS A 1 275 ? -14.628 4.162 37.096 1.00 47.78 275 LYS A C 1
ATOM 2153 O O . LYS A 1 275 ? -15.623 3.970 37.790 1.00 47.78 275 LYS A O 1
ATOM 2158 N N . SER A 1 276 ? -14.689 4.179 35.764 1.00 51.38 276 SER A N 1
ATOM 2159 C CA . SER A 1 276 ? -15.955 4.031 35.025 1.00 51.38 276 SER A CA 1
ATOM 2160 C C . SER A 1 276 ? -16.461 2.585 34.989 1.00 51.38 276 SER A C 1
ATOM 2162 O O . SER A 1 276 ? -17.669 2.374 35.078 1.00 51.38 276 SER A O 1
ATOM 2164 N N . ASP A 1 277 ? -15.564 1.595 34.977 1.00 50.94 277 ASP A N 1
ATOM 2165 C CA . ASP A 1 277 ? -15.934 0.171 35.052 1.00 50.94 277 ASP A CA 1
ATOM 2166 C C . ASP A 1 277 ? -16.404 -0.262 36.456 1.00 50.94 277 ASP A C 1
ATOM 2168 O O . ASP A 1 277 ? -17.100 -1.265 36.602 1.00 50.94 277 ASP A O 1
ATOM 2172 N N . GLN A 1 278 ? -16.097 0.517 37.500 1.00 46.16 278 GLN A N 1
ATOM 2173 C CA . GLN A 1 278 ? -16.576 0.280 38.872 1.00 46.16 278 GLN A CA 1
ATOM 2174 C C . GLN A 1 278 ? -17.975 0.870 39.136 1.00 46.16 278 GLN A C 1
ATOM 2176 O O . GLN A 1 278 ? -18.608 0.536 40.135 1.00 46.16 278 GLN A O 1
ATOM 2181 N N . LEU A 1 279 ? -18.488 1.731 38.249 1.00 45.97 279 LEU A N 1
ATOM 2182 C CA . LEU A 1 279 ? -19.736 2.483 38.446 1.00 45.97 279 LEU A CA 1
ATOM 2183 C C . LEU A 1 279 ? -20.947 1.897 37.703 1.00 45.97 279 LEU A C 1
ATOM 2185 O O . LEU A 1 279 ? -21.951 2.580 37.510 1.00 45.97 279 LEU A O 1
ATOM 2189 N N . SER A 1 280 ? -20.904 0.630 37.284 1.00 42.78 280 SER A N 1
ATOM 2190 C CA . SER A 1 280 ? -22.083 -0.029 36.705 1.00 42.78 280 SER A CA 1
ATOM 2191 C C . SER A 1 280 ? -22.270 -1.487 37.135 1.00 42.78 280 SER A C 1
ATOM 2193 O O . SER A 1 280 ? -22.201 -2.392 36.305 1.00 42.78 280 SER A O 1
ATOM 2195 N N . PRO A 1 281 ? -22.631 -1.751 38.402 1.00 46.34 281 PRO A N 1
ATOM 2196 C CA . PRO A 1 281 ? -23.576 -2.806 38.704 1.00 46.34 281 PRO A CA 1
ATOM 2197 C C . PRO A 1 281 ? -25.008 -2.243 38.625 1.00 46.34 281 PRO A C 1
ATOM 2199 O O . PRO A 1 281 ? -25.329 -1.210 39.204 1.00 46.34 281 PRO A O 1
ATOM 2202 N N . SER A 1 282 ? -25.890 -2.984 37.959 1.00 47.03 282 SER A N 1
ATOM 2203 C CA . SER A 1 282 ? -27.343 -2.772 37.855 1.00 47.03 282 SER A CA 1
ATOM 2204 C C . SER A 1 282 ? -27.847 -1.937 36.665 1.00 47.03 282 SER A C 1
ATOM 2206 O O . SER A 1 282 ? -27.899 -0.715 36.637 1.00 47.03 282 SER A O 1
ATOM 2208 N N . SER A 1 283 ? -28.337 -2.650 35.660 1.00 40.22 283 SER A N 1
ATOM 2209 C CA . SER A 1 283 ? -29.786 -2.808 35.520 1.00 40.22 283 SER A CA 1
ATOM 2210 C C . SER A 1 283 ? -30.039 -4.020 34.634 1.00 40.22 283 SER A C 1
ATOM 2212 O O . SER A 1 283 ? -29.829 -4.013 33.425 1.00 40.22 283 SER A O 1
ATOM 2214 N N . THR A 1 284 ? -30.448 -5.110 35.273 1.00 38.16 284 THR A N 1
ATOM 2215 C CA . THR A 1 284 ? -31.114 -6.220 34.600 1.00 38.16 284 THR A CA 1
ATOM 2216 C C . THR A 1 284 ? -32.330 -5.638 33.874 1.00 38.16 284 THR A C 1
ATOM 2218 O O . THR A 1 284 ? -33.172 -5.029 34.539 1.00 38.16 284 THR A O 1
ATOM 2221 N N . PRO A 1 285 ? -32.475 -5.786 32.547 1.00 39.56 285 PRO A N 1
ATOM 2222 C CA . PRO A 1 285 ? -33.743 -5.497 31.917 1.00 39.56 285 PRO A CA 1
ATOM 2223 C C . PRO A 1 285 ? -34.684 -6.633 32.304 1.00 39.56 285 PRO A C 1
ATOM 2225 O O . PRO A 1 285 ? -34.576 -7.749 31.795 1.00 39.56 285 PRO A O 1
ATOM 2228 N N . THR A 1 286 ? -35.602 -6.359 33.225 1.00 36.09 286 THR A N 1
ATOM 2229 C CA . THR A 1 286 ? -36.801 -7.174 33.406 1.00 36.09 286 THR A CA 1
ATOM 2230 C C . THR A 1 286 ? -37.599 -7.083 32.106 1.00 36.09 286 THR A C 1
ATOM 2232 O O . THR A 1 286 ? -38.382 -6.157 31.910 1.00 36.09 286 THR A O 1
ATOM 2235 N N . GLN A 1 287 ? -37.351 -7.999 31.170 1.00 37.66 287 GLN A N 1
ATOM 2236 C CA . GLN A 1 287 ? -38.196 -8.162 29.994 1.00 37.66 287 GLN A CA 1
ATOM 2237 C C . GLN A 1 287 ? -39.527 -8.757 30.457 1.00 37.66 287 GLN A C 1
ATOM 2239 O O . GLN A 1 287 ? -39.596 -9.927 30.834 1.00 37.66 287 GLN A O 1
ATOM 2244 N N . SER A 1 288 ? -40.588 -7.946 30.445 1.00 36.31 288 SER A N 1
ATOM 2245 C CA . SER A 1 288 ? -41.947 -8.478 30.431 1.00 36.31 288 SER A CA 1
ATOM 2246 C C . SER A 1 288 ? -42.230 -9.052 29.032 1.00 36.31 288 SER A C 1
ATOM 2248 O O . SER A 1 288 ? -41.868 -8.441 28.019 1.00 36.31 288 SER A O 1
ATOM 2250 N N . PRO A 1 289 ? -42.855 -10.234 28.926 1.00 39.75 289 PRO A N 1
ATOM 2251 C CA . PRO A 1 289 ? -43.125 -10.867 27.645 1.00 39.75 289 PRO A CA 1
ATOM 2252 C C . PRO A 1 289 ? -44.407 -10.284 27.038 1.00 39.75 289 PRO A C 1
ATOM 2254 O O . PRO A 1 289 ? -45.457 -10.915 27.076 1.00 39.75 289 PRO A O 1
ATOM 2257 N N . SER A 1 290 ? -44.354 -9.065 26.495 1.00 42.09 290 SER A N 1
ATOM 2258 C CA . SER A 1 290 ? -45.487 -8.504 25.742 1.00 42.09 290 SER A CA 1
ATOM 2259 C C . SER A 1 290 ? -45.098 -7.314 24.853 1.00 42.09 290 SER A C 1
ATOM 2261 O O . SER A 1 290 ? -45.578 -6.205 25.068 1.00 42.09 290 SER A O 1
ATOM 2263 N N . SER A 1 291 ? -44.229 -7.497 23.855 1.00 38.00 291 SER A N 1
ATOM 2264 C CA . SER A 1 291 ? -44.097 -6.490 22.772 1.00 38.00 291 SER A CA 1
ATOM 2265 C C . SER A 1 291 ? -43.501 -6.983 21.445 1.00 38.00 291 SER A C 1
ATOM 2267 O O . SER A 1 291 ? -43.401 -6.211 20.494 1.00 38.00 291 SER A O 1
ATOM 2269 N N . VAL A 1 292 ? -43.176 -8.274 21.296 1.00 43.38 292 VAL A N 1
ATOM 2270 C CA . VAL A 1 292 ? -42.541 -8.802 20.066 1.00 43.38 292 VAL A CA 1
ATOM 2271 C C . VAL A 1 292 ? -43.494 -8.838 18.852 1.00 43.38 292 VAL A C 1
ATOM 2273 O O . VAL A 1 292 ? -43.060 -9.034 17.720 1.00 43.38 292 VAL A O 1
ATOM 2276 N N . THR A 1 293 ? -44.792 -8.580 19.026 1.00 43.94 293 THR A N 1
ATOM 2277 C CA . THR A 1 293 ? -45.768 -8.660 17.923 1.00 43.94 293 THR A CA 1
ATOM 2278 C C . THR A 1 293 ? -45.929 -7.356 17.122 1.00 43.94 293 THR A C 1
ATOM 2280 O O . THR A 1 293 ? -46.491 -7.387 16.029 1.00 43.94 293 THR A O 1
ATOM 2283 N N . GLU A 1 294 ? -45.415 -6.210 17.585 1.00 41.06 294 GLU A N 1
ATOM 2284 C CA . GLU A 1 294 ? -45.694 -4.921 16.921 1.00 41.06 294 GLU A CA 1
ATOM 2285 C C . GLU A 1 294 ? -44.663 -4.495 15.864 1.00 41.06 294 GLU A C 1
ATOM 2287 O O . GLU A 1 294 ? -45.021 -3.837 14.886 1.00 41.06 294 GLU A O 1
ATOM 2292 N N . THR A 1 295 ? -43.401 -4.924 15.963 1.00 41.94 295 THR A N 1
ATOM 2293 C CA . THR A 1 295 ? -42.344 -4.452 15.044 1.00 41.94 295 THR A CA 1
ATOM 2294 C C . THR A 1 295 ? -42.340 -5.167 13.684 1.00 41.94 295 THR A C 1
ATOM 2296 O O . THR A 1 295 ? -41.787 -4.656 12.712 1.00 41.94 295 THR A O 1
ATOM 2299 N N . VAL A 1 296 ? -43.010 -6.318 13.557 1.00 41.69 296 VAL A N 1
ATOM 2300 C CA . VAL A 1 296 ? -43.110 -7.050 12.276 1.00 41.69 296 VAL A CA 1
ATOM 2301 C C . VAL A 1 296 ? -44.235 -6.502 11.378 1.00 41.69 296 VAL A C 1
ATOM 2303 O O . VAL A 1 296 ? -44.178 -6.639 10.155 1.00 41.69 296 VAL A O 1
ATOM 2306 N N . ASN A 1 297 ? -45.221 -5.791 11.936 1.00 37.78 297 ASN A N 1
ATOM 2307 C CA . ASN A 1 297 ? -46.347 -5.252 11.160 1.00 37.78 297 ASN A CA 1
ATOM 2308 C C . ASN A 1 297 ? -46.076 -3.880 10.517 1.00 37.78 297 ASN A C 1
ATOM 2310 O O . ASN A 1 297 ? -46.747 -3.514 9.548 1.00 37.78 297 ASN A O 1
ATOM 2314 N N . THR A 1 298 ? -45.067 -3.138 10.972 1.00 42.28 298 THR A N 1
ATOM 2315 C CA . THR A 1 298 ? -44.681 -1.845 10.379 1.00 42.28 298 THR A CA 1
ATOM 2316 C C . THR A 1 298 ? -43.806 -1.987 9.131 1.00 42.28 298 THR A C 1
ATOM 2318 O O . THR A 1 298 ? -43.889 -1.142 8.242 1.00 42.28 298 THR A O 1
ATOM 2321 N N . LEU A 1 299 ? -43.067 -3.091 8.971 1.00 38.06 299 LEU A N 1
ATOM 2322 C CA . LEU A 1 299 ? -42.258 -3.354 7.768 1.00 38.06 299 LEU A CA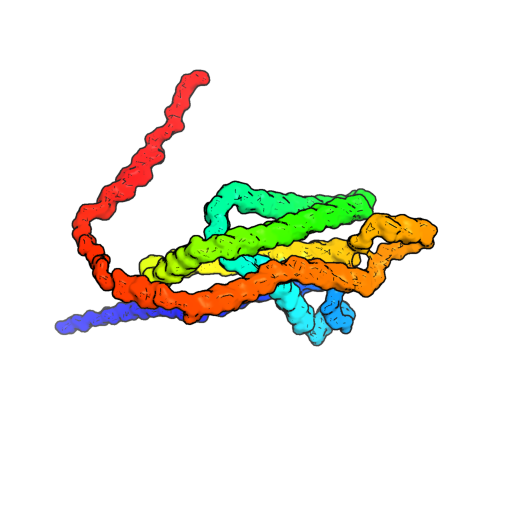 1
ATOM 2323 C C . LEU A 1 299 ? -43.063 -3.898 6.573 1.00 38.06 299 LEU A C 1
ATOM 2325 O O . LEU A 1 299 ? -42.632 -3.757 5.432 1.00 38.06 299 LEU A O 1
ATOM 2329 N N . LYS A 1 300 ? -44.272 -4.437 6.791 1.00 38.53 300 LYS A N 1
ATOM 2330 C CA . LYS A 1 300 ? -45.160 -4.890 5.699 1.00 38.53 300 LYS A CA 1
ATOM 2331 C C . LYS A 1 300 ? -46.026 -3.782 5.086 1.00 38.53 300 LYS A C 1
ATOM 2333 O O . LYS A 1 300 ? -46.548 -3.964 3.991 1.00 38.53 300 LYS A O 1
ATOM 2338 N N . LYS A 1 301 ? -46.160 -2.620 5.740 1.00 38.50 301 LYS A N 1
ATOM 2339 C CA . LYS A 1 301 ? -47.001 -1.500 5.265 1.00 38.50 301 LYS A CA 1
ATOM 2340 C C . LYS A 1 301 ? -46.283 -0.492 4.354 1.00 38.50 301 LYS A C 1
ATOM 2342 O O . LYS A 1 301 ? -46.944 0.367 3.781 1.00 38.50 301 LYS A O 1
ATOM 2347 N N . GLY A 1 302 ? -44.963 -0.608 4.175 1.00 38.06 302 GLY A N 1
ATOM 2348 C CA . GLY A 1 302 ? -44.162 0.306 3.344 1.00 38.06 302 GLY A CA 1
ATOM 2349 C C . GLY A 1 302 ? -44.054 -0.054 1.855 1.00 38.06 302 GLY A C 1
ATOM 2350 O O . GLY A 1 302 ? -43.482 0.718 1.094 1.00 38.06 302 GLY A O 1
ATOM 2351 N N . SER A 1 303 ? -44.591 -1.200 1.416 1.00 40.12 303 SER A N 1
ATOM 2352 C CA . SER A 1 303 ? -44.395 -1.733 0.051 1.00 40.12 303 SER A CA 1
ATOM 2353 C C . SER A 1 303 ? -45.649 -1.671 -0.842 1.00 40.12 303 SER A C 1
ATOM 2355 O O . SER A 1 303 ? -45.769 -2.390 -1.827 1.00 40.12 303 SER A O 1
ATOM 2357 N N . GLN A 1 304 ? -46.606 -0.792 -0.531 1.00 46.53 304 GLN A N 1
ATOM 2358 C CA . GLN A 1 304 ? -47.731 -0.499 -1.425 1.00 46.53 304 GLN A CA 1
ATOM 2359 C C . GLN A 1 304 ? -48.043 0.998 -1.432 1.00 46.53 304 GLN A C 1
ATOM 2361 O O . GLN A 1 304 ? -48.810 1.470 -0.599 1.00 46.53 304 GLN A O 1
ATOM 2366 N N . ARG A 1 305 ? -47.442 1.738 -2.376 1.00 37.69 305 ARG A N 1
ATOM 2367 C CA . ARG A 1 305 ? -48.016 2.915 -3.072 1.00 37.69 305 ARG A CA 1
ATOM 2368 C C . ARG A 1 305 ? -46.930 3.636 -3.874 1.00 37.69 305 ARG A C 1
ATOM 2370 O O . ARG A 1 305 ? -46.123 4.342 -3.283 1.00 37.69 305 ARG A O 1
ATOM 2377 N N . ARG A 1 306 ? -46.980 3.523 -5.208 1.00 36.41 306 ARG A N 1
ATOM 2378 C CA . ARG A 1 306 ? -47.122 4.657 -6.151 1.00 36.41 306 ARG A CA 1
ATOM 2379 C C . ARG A 1 306 ? -47.163 4.118 -7.594 1.00 36.41 306 ARG A C 1
ATOM 2381 O O . ARG A 1 306 ? -46.143 4.026 -8.259 1.00 36.41 306 ARG A O 1
ATOM 2388 N N . VAL A 1 307 ? -48.361 3.763 -8.059 1.00 44.72 307 VAL A N 1
ATOM 2389 C CA . VAL A 1 307 ? -48.711 3.806 -9.487 1.00 44.72 307 VAL A CA 1
ATOM 2390 C C . VAL A 1 307 ? -49.548 5.070 -9.646 1.00 44.72 307 VAL A C 1
ATOM 2392 O O . VAL A 1 307 ? -50.583 5.202 -8.997 1.00 44.72 307 VAL A O 1
ATOM 2395 N N . THR A 1 308 ? -49.066 6.025 -10.432 1.00 49.44 308 THR A N 1
ATOM 2396 C CA . THR A 1 308 ? -49.833 7.194 -10.882 1.00 49.44 308 THR A CA 1
ATOM 2397 C C . THR A 1 308 ? -50.283 6.952 -12.320 1.00 49.44 308 THR A C 1
ATOM 2399 O O . THR A 1 308 ? -49.429 6.613 -13.142 1.00 49.44 308 THR A O 1
ATOM 2402 N N . PRO A 1 309 ? -51.571 7.129 -12.656 1.00 47.34 309 PRO A N 1
ATOM 2403 C CA . PRO A 1 309 ? -52.017 7.182 -14.038 1.00 47.34 309 PRO A CA 1
ATOM 2404 C C . PRO A 1 309 ? -51.935 8.619 -14.586 1.00 47.34 309 PRO A C 1
ATOM 2406 O O . PRO A 1 309 ? -52.334 9.559 -13.908 1.00 47.34 309 PRO A O 1
ATOM 2409 N N . GLY A 1 310 ? -51.411 8.729 -15.809 1.00 52.12 310 GLY A N 1
ATOM 2410 C CA . GLY A 1 310 ? -51.764 9.675 -16.880 1.00 52.12 310 GLY A CA 1
ATOM 2411 C C . GLY A 1 310 ? -51.914 11.177 -16.608 1.00 52.12 310 GLY A C 1
ATOM 2412 O O . GLY A 1 310 ? -52.911 11.611 -16.038 1.00 52.12 310 GLY A O 1
ATOM 2413 N N . SER A 1 311 ? -51.022 11.951 -17.232 1.00 47.38 311 SER A N 1
ATOM 2414 C CA . SER A 1 311 ? -51.361 13.067 -18.135 1.00 47.38 311 SER A CA 1
ATOM 2415 C C . SER A 1 311 ? -50.181 13.335 -19.060 1.00 47.38 311 SER A C 1
ATOM 2417 O O . SER A 1 311 ? -49.082 13.550 -18.496 1.00 47.38 311 SER A O 1
#

Sequence (311 aa):
MAEAEGSKKEEKTGTGKWWEFYFVRYALGTVFGVLIVNFLVQNGVAIPFPEGNVNEITKGAGAPLLITYGLAYGYLASAPILLFHATRFEMPRTGFRGSTMWLTLTSAVLATGWGLYARDSGRKPAEGLFLVATVTIFMLIFFTLSQVRALVTGFKKTPEMWDYYLKLDRNRRIKENKELVDSYRHLREHGNAFFVVLLEILLGLGLYISGKISLIPPGLIKACEISGSQCEPTSSTAIIQTLVLVLIWIIPGAAVWAIGCHLEYEFAHDTTIGKSDQLSPSSTPTQSPSSVTETVNTLKKGSQRRVTPGS

Radius of gyration: 27.38 Å; chains: 1; bounding box: 77×69×72 Å

pLDDT: mean 71.11, std 17.62, range [36.09, 93.88]

Foldseek 3Di:
DDDDPDPPPPPPPPPPDPVVLVCLLLVLQLVLLLVLVLVCVVLVQQEPDPDDDVVVLPDPPNVVVSSVRSSVLLVLLLLLVLLCVLLVLCVVVPVPVVVVLVVLLVVLVVLLVVLVVCCVVPHPNVVSLVSNLVSLVVNLVVSLVVLVVSLVVRVVPVVSSVVVVVVVVVLCPPPVCVVVVVVVVSVVSVVSSVVSSSSSVSLSSNSNSLQADQPDDVVVVVVVVVVVDDPRPDSVSSNVSNVVSSCSSNVSSVVSVVVVVVVVVVVVVPPPVVVVVVPDDDDDPPDDPPDPPPPVVVVVPPPDDDDDDDD

=== Feature glossary ===
Legend for the data blocks above and below:

— What the protein is —

Sequence gives the chain of amino acids in standard one-letter code (A=alanine, C=cysteine, …, Y=tyrosine), read N→C. It is the only feature that is directly encoded by the gene; all structural features are derived from the folded form of this sequence.

The annotation block draws on four external resources. InterPro: which protein families and domains the sequence belongs to. GO: standardized terms for what the protein does, what process it participates in, and where in the cell it acts. CATH: which structural fold it has in the CATH hierarchy. Organism: the species of origin.

— Where its atoms are —

Atomic coordinates in PDBx/mmCIF format — the same representation the Protein Data Bank distributes. Each line of the _atom_site loop places one backbone atom in Cartesian space (units: ångströms, origin: arbitrary).

Six rendered views show the 3D structure from the faces of a cube — i.e. along ±x, ±y, ±z. Rendering representation is drawn randomly per protein from cartoon (secondary-structure ribbons), sticks (backbone bonds), or molecular surface; coloring is either N→C rainbow (blue at the N-terminus through red at the C-terminus) or one color per chain.

— Local backbone conformation —

DSSP 8-state secondary structure assigns each residue one of H (α-helix), G (3₁₀-helix), I (π-helix), E (extended β-strand), B (isolated β-bridge), T (hydrogen-bonded turn), S (bend), or '-' (coil). The assignment is computed from backbone hydrogen-bond geometry via the Kabsch–Sander algorithm.

P-SEA three-state annotation labels each residue as helix, strand, or coil based purely on the geometry of the Cα trace. It serves as a fallback when the full backbone (and thus DSSP) is unavailable.

φ (phi) and ψ (psi) are the two rotatable backbone dihedrals per residue: φ is the C(i-1)–N–Cα–C torsion, ψ is the N–Cα–C–N(i+1) torsion, both in degrees on (−180°, 180°]. α-helical residues cluster near (−60°, −45°); β-strand residues near (−120°, +130°). A Ramachandran plot is simply a scatter of (φ, ψ) for every residue.

— Global shape and packing —

Radius of gyration (Rg) is the root-mean-square distance of Cα atoms from their centroid — a single number for overall size and compactness. A globular domain of N residues has Rg ≈ 2.2·N^0.38 Å; an extended or disordered chain has a much larger Rg. The Cα contact count is the number of residue pairs whose Cα atoms are within 8 Å and are more than four positions apart in sequence — a standard proxy for tertiary packing density. The bounding box is the smallest axis-aligned box enclosing all Cα atoms.

Accessible surface area quantifies burial. A residue with SASA near zero is packed into the hydrophobic core; one with SASA >100 Å² sits on the surface. Computed here via the Shrake–Rupley numerical algorithm with a 1.4 Å probe.

The contact map is a binary N×N matrix image: pixel (i, j) is dark where Cα_i and Cα_j are within 8 Å and |i−j|>4. Because the |i−j|>4 filter removes local helical contacts, off-diagonal stripes parallel to the main diagonal indicate parallel β-sheets; stripes perpendicular to it indicate antiparallel β-sheets. The Ramachandran plot scatters every residue's (φ, ψ) pair against the sterically allowed regions. The PAE heatmap renders the predicted-aligned-error matrix.

— Structural neighborhood —

A 3Di character summarizes, for each residue, the relative orientation of the Cα frame of its nearest spatial neighbor. Because it encodes fold topology rather than chemistry, 3Di alignments detect remote structural similarity that sequence alignment misses.

Structural nearest neighbors (via Foldseek easy-search vs the PDB). Reported per hit: target PDB id, E-value, and alignment TM-score. A TM-score above ~0.5 is the conventional threshold for 'same fold'.

— Confidence and disorder —

For AlphaFold models, the B-factor field carries pLDDT — the model's own estimate of local accuracy on a 0–100 scale. Regions with pLDDT<50 should be treated as essentially unmodeled; they often correspond to intrinsically disordered segments.

B-factor (Debye–Waller factor) reflects atomic displacement in the crystal lattice. It is an experimental observable (units Å²), not a prediction; low values mean the atom is pinned down, high values mean it moves or is heterogeneous across the crystal.

Predicted Aligned Error (PAE) is an AlphaFold confidence matrix: entry (i, j) is the expected error in the position of residue j, in ångströms, when the prediction is superimposed on the true structure at residue i. Low PAE within a block of residues means that block is internally rigid and well-predicted; high PAE between two blocks means their relative placement is uncertain even if each block individually is confident.